Protein AF-A0A9E3YWV6-F1 (afdb_monomer)

Mean predicted aligned error: 7.47 Å

Secondary structure (DSSP, 8-state):
------------------S------PPPPPPSEEEEEEEEEETTEEEEEEEEEEEPTT-TTEEEEEEEEEETTEEEEEEEEEETTT--EEEEEEEEESSS-EEEEEEE-SSEEEEEEEEPPTT--S-GGGSPEEEEEEEEPPGGGTTPPEE-TTHHHHHHHHHHHT-SS-EEEEEEE-SS-EEEEEEEEEEEEEEEEEEEETTSPPEEEEEEEEEEEEEEEESSS-SSS----BTTBEEEEEEEE-TTT--EEEEEEEETTTEEEEEEEEEEEEPPP-

pLDDT: mean 89.36, std 17.31, range [32.16, 98.81]

Nearest PDB structures (foldseek):
  1nqf-assembly1_A  TM=2.414E-01  e=1.569E+00  Escherichia coli
  8us4-assembly1_A  TM=2.911E-01  e=6.152E+00  Pseudomonas aeruginosa PAO1

Sequence (278 aa):
MIKLSKLLTVLFSLSMASLAQAAQDEVPSLPSWQVLDYEQKAFWATARSRLEVLPAPGKPNVWVLDVLSSVVDNSEKLQVYFDAATGRVLSRSRISSGKEQRMKSYQYEADRILRERRNAPVDSKTPADQWPVTSTRYLEYPATIGKTVVTSPYMLVLLAARLAAQGPDRSMEVIVNTDLNFYRVKLTSGSGGAVKADYKVTGQEAVSGKVETIAVAIHASPEGALADDDDFSVLGLDGEIILFFDPKSGLPLQIRGDAPRIGNTEIKLKSVTMRAAP

Radius of gyration: 22.61 Å; Cα contacts (8 Å, |Δi|>4): 607; chains: 1; bounding box: 81×75×47 Å

Foldseek 3Di:
DDDDDDDDDDDPPPPPPPPPPDPDPDQDDDAQFAKFKWWDDDPVKIKIKMWGKACDPPDPQKIKIWMWIDIDQKIKTKIFIARRRQQATQKMKMWIDGPWTKIWIWGDDPFWIKIWIFTDDPPDPDDRVPGDTPDIDIAGDQPPCPVAGEHAQQSVLVVLLVQVLVPAQDKDWHWHDDRRFIKIKMKHKHWPAWDFFFAAEVPDHTDTDIAGWIKIWIDIDTRDDDPDPDDDDHSQFDDTKMFTARNVRSDRAKIWHQHPPRGTDMMGTHYTYGDDDD

Structure (mmCIF, N/CA/C/O backbone):
da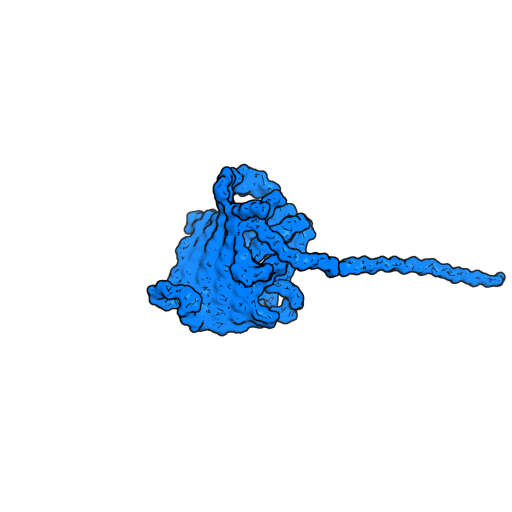ta_AF-A0A9E3YWV6-F1
#
_entry.id   AF-A0A9E3YWV6-F1
#
loop_
_atom_site.group_PDB
_atom_site.id
_atom_site.type_symbol
_atom_site.label_atom_id
_atom_site.label_alt_id
_atom_site.label_comp_id
_atom_site.label_asym_id
_atom_site.label_entity_id
_atom_site.label_seq_id
_atom_site.pdbx_PDB_ins_code
_atom_site.Cartn_x
_atom_site.Cartn_y
_atom_site.Cartn_z
_atom_site.occupancy
_atom_site.B_iso_or_equiv
_atom_site.auth_seq_id
_atom_site.auth_comp_id
_atom_site.auth_asym_id
_atom_site.auth_atom_id
_atom_site.pdbx_PDB_model_num
ATOM 1 N N . MET A 1 1 ? -56.030 -55.641 -21.036 1.00 38.28 1 MET A N 1
ATOM 2 C CA . MET A 1 1 ? -54.980 -55.303 -22.029 1.00 38.28 1 MET A CA 1
ATOM 3 C C . MET A 1 1 ? -55.067 -53.794 -22.234 1.00 38.28 1 MET A C 1
ATOM 5 O O . MET A 1 1 ? -56.153 -53.360 -22.555 1.00 38.28 1 MET A O 1
ATOM 9 N N . ILE A 1 2 ? -54.113 -52.904 -21.965 1.00 36.25 2 ILE A N 1
ATOM 10 C CA . ILE A 1 2 ? -52.656 -52.917 -21.772 1.00 36.25 2 ILE A CA 1
ATOM 11 C C . ILE A 1 2 ? -52.332 -51.737 -20.824 1.00 36.25 2 ILE A C 1
ATOM 13 O O . ILE A 1 2 ? -52.973 -50.692 -20.901 1.00 36.25 2 ILE A O 1
ATOM 17 N N . LYS A 1 3 ? -51.360 -51.918 -19.918 1.00 39.56 3 LYS A N 1
ATOM 18 C CA . LYS A 1 3 ? -50.764 -50.861 -19.079 1.00 39.56 3 LYS A CA 1
ATOM 19 C C . LYS A 1 3 ? -50.040 -49.840 -19.960 1.00 39.56 3 LYS A C 1
ATOM 21 O O . LYS A 1 3 ? -49.311 -50.261 -20.850 1.00 39.56 3 LYS A O 1
ATOM 26 N N . LEU A 1 4 ? -50.089 -48.551 -19.624 1.00 34.16 4 LEU A N 1
ATOM 27 C CA . LEU A 1 4 ? -49.022 -47.625 -20.012 1.00 34.16 4 LEU A CA 1
ATOM 28 C C . LEU A 1 4 ? -48.774 -46.605 -18.895 1.00 34.16 4 LEU A C 1
ATOM 30 O O . LEU A 1 4 ? -49.555 -45.684 -18.674 1.00 34.16 4 LEU A O 1
ATOM 34 N N . SER A 1 5 ? -47.672 -46.809 -18.176 1.00 39.22 5 SER A N 1
ATOM 35 C CA . SER A 1 5 ? -47.049 -45.814 -17.312 1.00 39.22 5 SER A CA 1
ATOM 36 C C . SER A 1 5 ? -46.419 -44.727 -18.175 1.00 39.22 5 SER A C 1
ATOM 38 O O . SER A 1 5 ? -45.698 -45.053 -19.122 1.00 39.22 5 SER A O 1
ATOM 40 N N . LYS A 1 6 ? -46.589 -43.454 -17.818 1.00 35.50 6 LYS A N 1
ATOM 41 C CA . LYS A 1 6 ? -45.667 -42.410 -18.274 1.00 35.50 6 LYS A CA 1
ATOM 42 C C . LYS A 1 6 ? -45.192 -41.574 -17.093 1.00 35.50 6 LYS A C 1
ATOM 44 O O . LYS A 1 6 ? -45.980 -40.998 -16.353 1.00 35.50 6 LYS A O 1
ATOM 49 N N . LEU A 1 7 ? -43.872 -41.642 -16.942 1.00 35.16 7 LEU A N 1
ATOM 50 C CA . LEU A 1 7 ? -42.987 -40.955 -16.016 1.00 35.16 7 LEU A CA 1
ATOM 51 C C . LEU A 1 7 ? -43.330 -39.470 -15.866 1.00 35.16 7 LEU A C 1
ATOM 53 O O . LEU A 1 7 ? -43.453 -38.746 -16.852 1.00 35.16 7 LEU A O 1
ATOM 57 N N . LEU A 1 8 ? -43.366 -39.028 -14.613 1.00 32.81 8 LEU A N 1
ATOM 58 C CA . LEU A 1 8 ? -43.264 -37.634 -14.217 1.00 32.81 8 LEU A CA 1
ATOM 59 C C . LEU A 1 8 ? -41.770 -37.264 -14.193 1.00 32.81 8 LEU A C 1
ATOM 61 O O . LEU A 1 8 ? -41.052 -37.622 -13.261 1.00 32.81 8 LEU A O 1
ATOM 65 N N . THR A 1 9 ? -41.278 -36.595 -15.232 1.00 35.50 9 THR A N 1
ATOM 66 C CA . THR A 1 9 ? -39.924 -36.025 -15.240 1.00 35.50 9 THR A CA 1
ATOM 67 C C . THR A 1 9 ? -39.986 -34.638 -14.606 1.00 35.50 9 THR A C 1
ATOM 69 O O . THR A 1 9 ? -40.383 -33.670 -15.249 1.00 35.50 9 THR A O 1
ATOM 72 N N . VAL A 1 10 ? -39.615 -34.536 -13.330 1.00 36.12 10 VAL A N 1
ATOM 73 C CA . VAL A 1 10 ? -39.382 -33.249 -12.663 1.00 36.12 10 VAL A CA 1
ATOM 74 C C . VAL A 1 10 ? -37.989 -32.769 -13.073 1.00 36.12 10 VAL A C 1
ATOM 76 O O . VAL A 1 10 ? -36.986 -33.275 -12.575 1.00 36.12 10 VAL A O 1
ATOM 79 N N . LEU A 1 11 ? -37.910 -31.818 -14.009 1.00 32.16 11 LEU A N 1
ATOM 80 C CA . LEU A 1 11 ? -36.672 -31.085 -14.275 1.00 32.16 11 LEU A CA 1
ATOM 81 C C . LEU A 1 11 ? -36.445 -30.072 -13.145 1.00 32.16 11 LEU A C 1
ATOM 83 O O . LEU A 1 11 ? -37.053 -29.002 -13.117 1.00 32.16 11 LEU A O 1
ATOM 87 N N . PHE A 1 12 ? -35.538 -30.402 -12.226 1.00 34.91 12 PHE A N 1
ATOM 88 C CA . PHE A 1 12 ? -34.902 -29.419 -11.353 1.00 34.91 12 PHE A CA 1
ATOM 89 C C . PHE A 1 12 ? -34.011 -28.522 -12.218 1.00 34.91 12 PHE A C 1
ATOM 91 O O . PHE A 1 12 ? -32.901 -28.891 -12.598 1.00 34.91 12 PHE A O 1
ATOM 98 N N . SER A 1 13 ? -34.517 -27.340 -12.555 1.00 33.00 13 SER A N 1
ATOM 99 C CA . SER A 1 13 ? -33.700 -26.279 -13.135 1.00 33.00 13 SER A CA 1
ATOM 100 C C . SER A 1 13 ? -32.900 -25.652 -11.996 1.00 33.00 13 SER A C 1
ATOM 102 O O . SER A 1 13 ? -33.376 -24.734 -11.333 1.00 33.00 13 SER A O 1
ATOM 104 N N . LEU A 1 14 ? -31.700 -26.177 -11.724 1.00 34.88 14 LEU A N 1
ATOM 105 C CA . LEU A 1 14 ? -30.687 -25.436 -10.974 1.00 34.88 14 LEU A CA 1
ATOM 106 C C . LEU A 1 14 ? -30.280 -24.245 -11.848 1.00 34.88 14 LEU A C 1
ATOM 108 O O . LEU A 1 14 ? -29.400 -24.346 -12.702 1.00 34.88 14 LEU A O 1
ATOM 112 N N . SER A 1 15 ? -30.945 -23.110 -11.661 1.00 35.66 15 SER A N 1
ATOM 113 C CA . SER A 1 15 ? -30.415 -21.830 -12.105 1.00 35.66 15 SER A CA 1
ATOM 114 C C . SER A 1 15 ? -29.142 -21.576 -11.302 1.00 35.66 15 SER A C 1
ATOM 116 O O . SER A 1 15 ? -29.203 -21.151 -10.148 1.00 35.66 15 SER A O 1
ATOM 118 N N . MET A 1 16 ? -27.984 -21.875 -11.898 1.00 39.50 16 MET A N 1
ATOM 119 C CA . MET A 1 16 ? -26.732 -21.255 -11.487 1.00 39.50 16 MET A CA 1
ATOM 120 C C . MET A 1 16 ? -26.951 -19.748 -11.589 1.00 39.50 16 MET A C 1
ATOM 122 O O . MET A 1 16 ? -26.974 -19.192 -12.686 1.00 39.50 16 MET A O 1
ATOM 126 N N . ALA A 1 17 ? -27.161 -19.094 -10.450 1.00 35.81 17 ALA A N 1
ATOM 127 C CA . ALA A 1 17 ? -27.008 -17.658 -10.358 1.00 35.81 17 ALA A CA 1
ATOM 128 C C . ALA A 1 17 ? -25.536 -17.375 -10.665 1.00 35.81 17 ALA A C 1
ATOM 130 O O . ALA A 1 17 ? -24.654 -17.559 -9.827 1.00 35.81 17 ALA A O 1
ATOM 131 N N . SER A 1 18 ? -25.260 -17.022 -11.918 1.00 36.50 18 SER A N 1
ATOM 132 C CA . SER A 1 18 ? -23.985 -16.457 -12.314 1.00 36.50 18 SER A CA 1
ATOM 133 C C . SER A 1 18 ? -23.688 -15.284 -11.383 1.00 36.50 18 SER A C 1
ATOM 135 O O . SER A 1 18 ? -24.483 -14.350 -11.313 1.00 36.50 18 SER A O 1
ATOM 137 N N . LEU A 1 19 ? -22.527 -15.301 -10.725 1.00 43.81 19 LEU A N 1
ATOM 138 C CA . LEU A 1 19 ? -21.945 -14.201 -9.935 1.00 43.81 19 LEU A CA 1
ATOM 139 C C . LEU A 1 19 ? -21.627 -12.938 -10.773 1.00 43.81 19 LEU A C 1
ATOM 141 O O . LEU A 1 19 ? -20.803 -12.117 -10.396 1.00 43.81 19 LEU A O 1
ATOM 145 N N . ALA A 1 20 ? -22.295 -12.770 -11.910 1.00 36.50 20 ALA A N 1
ATOM 146 C CA . ALA A 1 20 ? -22.305 -11.576 -12.735 1.00 36.50 20 ALA A CA 1
ATOM 147 C C . ALA A 1 20 ? -23.646 -10.839 -12.562 1.00 36.50 20 ALA A C 1
ATOM 149 O O . ALA A 1 20 ? -24.253 -10.399 -13.534 1.00 36.50 20 ALA A O 1
ATOM 150 N N . GLN A 1 21 ? -24.141 -10.725 -11.326 1.00 36.47 21 GLN A N 1
ATOM 151 C CA . GLN A 1 21 ? -25.112 -9.682 -11.022 1.00 36.47 21 GLN A CA 1
ATOM 152 C C . GLN A 1 21 ? -24.303 -8.393 -10.917 1.00 36.47 21 GLN A C 1
ATOM 154 O O . GLN A 1 21 ? -23.528 -8.216 -9.980 1.00 36.47 21 GLN A O 1
ATOM 159 N N . ALA A 1 22 ? -24.433 -7.561 -11.946 1.00 36.91 22 ALA A N 1
ATOM 160 C CA . ALA A 1 22 ? -23.858 -6.236 -12.052 1.00 36.91 22 ALA A CA 1
ATOM 161 C C . ALA A 1 22 ? -23.878 -5.502 -10.700 1.00 36.91 22 ALA A C 1
ATOM 163 O O . ALA A 1 22 ? -24.928 -5.050 -10.242 1.00 36.91 22 ALA A O 1
ATOM 164 N N . ALA A 1 23 ? -22.702 -5.360 -10.086 1.00 39.91 23 ALA A N 1
ATOM 165 C CA . ALA A 1 23 ? -22.431 -4.159 -9.325 1.00 39.91 23 ALA A CA 1
ATOM 166 C C . ALA A 1 23 ? -22.550 -3.029 -10.349 1.00 39.91 23 ALA A C 1
ATOM 168 O O . ALA A 1 23 ? -21.813 -3.006 -11.332 1.00 39.91 23 ALA A O 1
ATOM 169 N N . GLN A 1 24 ? -23.552 -2.169 -10.192 1.00 41.34 24 GLN A N 1
ATOM 170 C CA . GLN A 1 24 ? -23.550 -0.886 -10.879 1.00 41.34 24 GLN A CA 1
ATOM 171 C C . GLN A 1 24 ? -22.170 -0.257 -10.644 1.00 41.34 24 GLN A C 1
ATOM 173 O O . GLN A 1 24 ? -21.669 -0.320 -9.520 1.00 41.34 24 GLN A O 1
ATOM 178 N N . ASP A 1 25 ? -21.558 0.272 -11.707 1.00 44.97 25 ASP A N 1
ATOM 179 C CA . ASP A 1 25 ? -20.272 0.985 -11.731 1.00 44.97 25 ASP A CA 1
ATOM 180 C C . ASP A 1 25 ? -20.325 2.283 -10.894 1.00 44.97 25 ASP A C 1
ATOM 182 O O . ASP A 1 25 ? -19.990 3.375 -11.356 1.00 44.97 25 ASP A O 1
ATOM 186 N N . GLU A 1 26 ? -20.796 2.209 -9.652 1.00 64.50 26 GLU A N 1
ATOM 187 C CA . GLU A 1 26 ? -20.634 3.283 -8.698 1.00 64.50 26 GLU A CA 1
ATOM 188 C C . GLU A 1 26 ? -19.182 3.277 -8.251 1.00 64.50 26 GLU A C 1
ATOM 190 O O . GLU A 1 26 ? -18.662 2.326 -7.660 1.00 64.50 26 GLU A O 1
ATOM 195 N N . VAL A 1 27 ? -18.514 4.380 -8.568 1.00 72.38 27 VAL A N 1
ATOM 196 C CA . VAL A 1 27 ? -17.213 4.710 -8.012 1.00 72.38 27 VAL A CA 1
ATOM 197 C C . VAL A 1 27 ? -17.350 4.602 -6.496 1.00 72.38 27 VAL A C 1
ATOM 199 O O . VAL A 1 27 ? -18.182 5.309 -5.922 1.00 72.38 27 VAL A O 1
ATOM 202 N N . PRO A 1 28 ? -16.574 3.730 -5.830 1.00 80.81 28 PRO A N 1
ATOM 203 C CA . PRO A 1 28 ? -16.688 3.572 -4.394 1.00 80.81 28 PRO A CA 1
ATOM 204 C C . PRO A 1 28 ? -16.428 4.918 -3.731 1.00 80.81 28 PRO A C 1
ATOM 206 O O . PRO A 1 28 ? -15.616 5.709 -4.211 1.00 80.81 28 PRO A O 1
ATOM 209 N N . SER A 1 29 ? -17.091 5.181 -2.611 1.00 87.69 29 SER A N 1
ATOM 210 C CA . SER A 1 29 ? -16.771 6.355 -1.811 1.00 87.69 29 SER A CA 1
ATOM 211 C C . SER A 1 29 ? -15.339 6.258 -1.285 1.00 87.69 29 SER A C 1
ATOM 213 O O . SER A 1 29 ? -14.822 5.173 -0.990 1.00 87.69 29 SER A O 1
ATOM 215 N N . LEU A 1 30 ? -14.672 7.412 -1.183 1.00 91.25 30 LEU A N 1
ATOM 216 C CA . LEU A 1 30 ? -13.388 7.497 -0.494 1.00 91.25 30 LEU A CA 1
ATOM 217 C C . LEU A 1 30 ? -13.523 6.921 0.923 1.00 91.25 30 LEU A C 1
ATOM 219 O O . LEU A 1 30 ? -14.586 7.058 1.536 1.00 91.25 30 LEU A O 1
ATOM 223 N N . PRO A 1 31 ? -12.453 6.319 1.477 1.00 92.50 31 PRO A N 1
ATOM 224 C CA . PRO A 1 31 ? -12.478 5.898 2.868 1.00 92.50 31 PRO A CA 1
ATOM 225 C C . PRO A 1 31 ? -12.811 7.087 3.777 1.00 92.50 31 PRO A C 1
ATOM 227 O O . PRO A 1 31 ? -12.455 8.230 3.475 1.00 92.50 31 PRO A O 1
ATOM 230 N N . SER A 1 32 ? -13.458 6.804 4.909 1.00 92.75 32 SER A N 1
ATOM 231 C CA . SER A 1 32 ? -13.831 7.795 5.933 1.00 92.75 32 SER A CA 1
ATOM 232 C C . SER A 1 32 ? -12.635 8.612 6.444 1.00 92.75 32 SER A C 1
ATOM 234 O O . SER A 1 32 ? -12.793 9.733 6.924 1.00 92.75 32 SER A O 1
ATOM 236 N N . TRP A 1 33 ? -11.426 8.072 6.312 1.00 95.31 33 TRP A N 1
ATOM 237 C CA . TRP A 1 33 ? -10.164 8.720 6.628 1.00 95.31 33 TRP A CA 1
ATOM 238 C C . TRP A 1 33 ? -9.467 9.283 5.382 1.00 95.31 33 TRP A C 1
ATOM 240 O O . TRP A 1 33 ? -9.583 8.768 4.266 1.00 95.31 33 TRP A O 1
ATOM 250 N N . GLN A 1 34 ? -8.709 10.358 5.585 1.00 96.88 34 GLN A N 1
ATOM 251 C CA . GLN A 1 34 ? -7.818 10.944 4.585 1.00 96.88 34 GLN A CA 1
ATOM 252 C C . GLN A 1 34 ? -6.371 10.518 4.799 1.00 96.88 34 GLN A C 1
ATOM 254 O O . GLN A 1 34 ? -5.724 10.104 3.839 1.00 96.88 34 GLN A O 1
ATOM 259 N N . VAL A 1 35 ? -5.893 10.600 6.043 1.00 98.19 35 VAL A N 1
ATOM 260 C CA . VAL A 1 35 ? -4.501 10.324 6.419 1.00 98.19 35 VAL A CA 1
ATOM 261 C C . VAL A 1 35 ? -4.460 9.307 7.548 1.00 98.19 35 VAL A C 1
ATOM 263 O O . VAL A 1 35 ? -5.224 9.428 8.506 1.00 98.19 35 VAL A O 1
ATOM 266 N N . LEU A 1 36 ? -3.543 8.349 7.452 1.00 98.44 36 LEU A N 1
ATOM 267 C CA . LEU A 1 36 ? -3.196 7.398 8.504 1.00 98.44 36 LEU A CA 1
ATOM 268 C C . LEU A 1 36 ? -1.702 7.497 8.787 1.00 98.44 36 LEU A C 1
ATOM 270 O O . LEU A 1 36 ? -0.901 7.365 7.864 1.00 98.44 36 LEU A O 1
ATOM 274 N N . ASP A 1 37 ? -1.325 7.657 10.050 1.00 98.12 37 ASP A N 1
ATOM 275 C CA . ASP A 1 37 ? 0.065 7.563 10.486 1.00 98.12 37 ASP A CA 1
ATOM 276 C C . ASP A 1 37 ? 0.260 6.333 11.364 1.00 98.12 37 ASP A C 1
ATOM 278 O O . ASP A 1 37 ? -0.442 6.120 12.354 1.00 98.12 37 ASP A O 1
ATOM 282 N N . TYR A 1 38 ? 1.282 5.565 11.030 1.00 97.31 38 TYR A N 1
ATOM 283 C CA . TYR A 1 38 ? 1.690 4.351 11.701 1.00 97.31 38 TYR A CA 1
ATOM 284 C C . TYR A 1 38 ? 3.063 4.511 12.331 1.00 97.31 38 TYR A C 1
ATOM 286 O O . TYR A 1 38 ? 3.953 5.160 11.773 1.00 97.31 38 TYR A O 1
ATOM 294 N N . GLU A 1 39 ? 3.258 3.851 13.468 1.00 93.81 39 GLU A N 1
ATOM 295 C CA . GLU A 1 39 ? 4.563 3.742 14.111 1.00 93.81 39 GLU A CA 1
ATOM 296 C C . GLU A 1 39 ? 4.785 2.317 14.620 1.00 93.81 39 GLU A C 1
ATOM 298 O O . GLU A 1 39 ? 3.899 1.702 15.221 1.00 93.81 39 GLU A O 1
ATOM 303 N N . GLN A 1 40 ? 6.005 1.829 14.428 1.00 90.00 40 GLN A N 1
ATOM 304 C CA . GLN A 1 40 ? 6.524 0.620 15.050 1.00 90.00 40 GLN A CA 1
ATOM 305 C C . GLN A 1 40 ? 7.833 0.967 15.752 1.00 90.00 40 GLN A C 1
ATOM 307 O O . GLN A 1 40 ? 8.724 1.588 15.169 1.00 90.00 40 GLN A O 1
ATOM 312 N N . LYS A 1 41 ? 7.954 0.555 17.012 1.00 87.12 41 LYS A N 1
ATOM 313 C CA . LYS A 1 41 ? 9.167 0.734 17.810 1.00 87.12 41 LYS A CA 1
ATOM 314 C C . LYS A 1 41 ? 9.788 -0.622 18.095 1.00 87.12 41 LYS A C 1
ATOM 316 O O . LYS A 1 41 ? 9.156 -1.466 18.722 1.00 87.12 41 LYS A O 1
ATOM 321 N N . ALA A 1 42 ? 11.028 -0.794 17.663 1.00 82.56 42 ALA A N 1
ATOM 322 C CA . ALA A 1 42 ? 11.912 -1.869 18.084 1.00 82.56 42 ALA A CA 1
ATOM 323 C C . ALA A 1 42 ? 13.043 -1.287 18.945 1.00 82.56 42 ALA A C 1
ATOM 325 O O . ALA A 1 42 ? 13.259 -0.076 18.964 1.00 82.56 42 ALA A O 1
ATOM 326 N N . PHE A 1 43 ? 13.786 -2.147 19.645 1.00 79.38 43 PHE A N 1
ATOM 327 C CA . PHE A 1 43 ? 14.851 -1.721 20.565 1.00 79.38 43 PHE A CA 1
ATOM 328 C C . PHE A 1 43 ? 15.899 -0.795 19.914 1.00 79.38 43 PHE A C 1
ATOM 330 O O . PHE A 1 43 ? 16.412 0.103 20.571 1.00 79.38 43 PHE A O 1
ATOM 337 N N . TRP A 1 44 ? 16.187 -0.978 18.621 1.00 80.50 44 TRP A N 1
ATOM 338 C CA . TRP A 1 44 ? 17.232 -0.247 17.896 1.00 80.50 44 TRP A CA 1
ATOM 339 C C . TRP A 1 44 ? 16.707 0.725 16.823 1.00 80.50 44 TRP A C 1
ATOM 341 O O . TRP A 1 44 ? 17.502 1.450 16.230 1.00 80.50 44 TRP A O 1
ATOM 351 N N . ALA A 1 45 ? 15.396 0.759 16.549 1.00 85.81 45 ALA A N 1
ATOM 352 C CA . ALA A 1 45 ? 14.832 1.588 15.481 1.00 85.81 45 ALA A CA 1
ATOM 353 C C . ALA A 1 45 ? 13.357 1.938 15.696 1.00 85.81 45 ALA A C 1
ATOM 355 O O . ALA A 1 45 ? 12.586 1.185 16.287 1.00 85.81 45 ALA A O 1
ATOM 356 N N . THR A 1 46 ? 12.950 3.078 15.138 1.00 89.25 46 THR A N 1
ATOM 357 C CA . THR A 1 46 ? 11.539 3.425 14.944 1.00 89.25 46 THR A CA 1
ATOM 358 C C . THR A 1 46 ? 11.251 3.466 13.451 1.00 89.25 46 THR A C 1
ATOM 360 O O . THR A 1 46 ? 11.905 4.214 12.723 1.00 89.25 46 THR A O 1
ATOM 363 N N . ALA A 1 47 ? 10.278 2.674 13.009 1.00 92.12 47 ALA A N 1
ATOM 364 C CA . ALA A 1 47 ? 9.725 2.754 11.668 1.00 92.12 47 ALA A CA 1
ATOM 365 C C . ALA A 1 47 ? 8.433 3.576 11.704 1.00 92.12 47 ALA A C 1
ATOM 367 O O . ALA A 1 47 ? 7.615 3.436 12.619 1.00 92.12 47 ALA A O 1
ATOM 368 N N . ARG A 1 48 ? 8.250 4.447 10.714 1.00 95.44 48 ARG A N 1
ATOM 369 C CA . ARG A 1 48 ? 7.046 5.269 10.549 1.00 95.44 48 ARG A CA 1
ATOM 370 C C . ARG A 1 48 ? 6.535 5.140 9.133 1.00 95.44 48 ARG A C 1
ATOM 372 O O . ARG A 1 48 ? 7.341 5.055 8.211 1.00 95.44 48 ARG A O 1
ATOM 379 N N . SER A 1 49 ? 5.219 5.152 8.979 1.00 97.06 49 SER A N 1
ATOM 380 C CA . SER A 1 49 ? 4.573 5.220 7.671 1.00 97.06 49 SER A CA 1
ATOM 381 C C . SER A 1 49 ? 3.348 6.116 7.735 1.00 97.06 49 SER A C 1
ATOM 383 O O . SER A 1 49 ? 2.497 5.920 8.592 1.00 97.06 49 SER A O 1
ATOM 385 N N . ARG A 1 50 ? 3.245 7.070 6.819 1.00 98.06 50 ARG A N 1
ATOM 386 C CA . ARG A 1 50 ? 2.073 7.913 6.605 1.00 98.06 50 ARG A CA 1
ATOM 387 C C . ARG A 1 50 ? 1.456 7.552 5.268 1.00 98.06 50 ARG A C 1
ATOM 389 O O . ARG A 1 50 ? 2.157 7.602 4.263 1.00 98.06 50 ARG A O 1
ATOM 396 N N . LEU A 1 51 ? 0.175 7.211 5.257 1.00 98.50 51 LEU A N 1
ATOM 397 C CA . LEU A 1 51 ? -0.604 6.932 4.055 1.00 98.50 51 LEU A CA 1
ATOM 398 C C . LEU A 1 51 ? -1.649 8.031 3.898 1.00 98.50 51 LEU A C 1
ATOM 400 O O . LEU A 1 51 ? -2.365 8.339 4.849 1.00 98.50 51 LEU A O 1
ATOM 404 N N . GLU A 1 52 ? -1.764 8.592 2.705 1.00 98.38 52 GLU A N 1
ATOM 405 C CA . GLU A 1 52 ? -2.768 9.594 2.368 1.00 98.38 52 GLU A CA 1
ATOM 406 C C . GLU A 1 52 ? -3.455 9.224 1.059 1.00 98.38 52 GLU A C 1
ATOM 408 O O . GLU A 1 52 ? -2.796 8.892 0.076 1.00 98.38 52 GLU A O 1
ATOM 413 N N . VAL A 1 53 ? -4.788 9.259 1.049 1.00 97.50 53 VAL A N 1
ATOM 414 C CA . VAL A 1 53 ? -5.577 8.962 -0.153 1.00 97.50 53 VAL A CA 1
ATOM 415 C C . VAL A 1 53 ? -6.346 10.195 -0.577 1.00 97.50 53 VAL A C 1
ATOM 417 O O . VAL A 1 53 ? -7.049 10.807 0.230 1.00 97.50 53 VAL A O 1
ATOM 420 N N . LEU A 1 54 ? -6.258 10.551 -1.851 1.00 96.31 54 LEU A N 1
ATOM 421 C CA . LEU A 1 54 ? -6.917 11.726 -2.412 1.00 96.31 54 LEU A CA 1
ATOM 422 C C . LEU A 1 54 ? -7.514 11.399 -3.784 1.00 96.31 54 LEU A C 1
ATOM 424 O O . LEU A 1 54 ? -6.991 10.537 -4.490 1.00 96.31 54 LEU A O 1
ATOM 428 N N . PRO A 1 55 ? -8.589 12.084 -4.202 1.00 95.31 55 PRO A N 1
ATOM 429 C CA . PRO A 1 55 ? -8.993 12.051 -5.599 1.00 95.31 55 PRO A CA 1
ATOM 430 C C . PRO A 1 55 ? -7.888 12.660 -6.471 1.00 95.31 55 PRO A C 1
ATOM 432 O O . PRO A 1 55 ? -7.268 13.657 -6.098 1.00 95.31 55 PRO A O 1
ATOM 435 N N . ALA A 1 56 ? -7.638 12.074 -7.640 1.00 95.81 56 ALA A N 1
ATOM 436 C CA . ALA A 1 56 ? -6.675 12.621 -8.580 1.00 95.81 56 ALA A CA 1
ATOM 437 C C . ALA A 1 56 ? -7.259 13.882 -9.249 1.00 95.81 56 ALA A C 1
ATOM 439 O O . ALA A 1 56 ? -8.362 13.827 -9.807 1.00 95.81 56 ALA A O 1
ATOM 440 N N . PRO A 1 57 ? -6.539 15.018 -9.244 1.00 92.50 57 PRO A N 1
ATOM 441 C CA . PRO A 1 57 ? -7.022 16.245 -9.867 1.00 92.50 57 PRO A CA 1
ATOM 442 C C . PRO A 1 57 ? -7.357 16.045 -11.350 1.00 92.50 57 PRO A C 1
ATOM 444 O O . PRO A 1 57 ? -6.543 15.532 -12.119 1.00 92.50 57 PRO A O 1
ATOM 447 N N . GLY A 1 58 ? -8.564 16.451 -11.755 1.00 92.56 58 GLY A N 1
ATOM 448 C CA . GLY A 1 58 ? -9.009 16.412 -13.152 1.00 92.56 58 GLY A CA 1
ATOM 449 C C . GLY A 1 58 ? -9.232 15.014 -13.742 1.00 92.56 58 GLY A C 1
ATOM 450 O O . GLY A 1 58 ? -9.447 14.907 -14.947 1.00 92.56 58 GLY A O 1
ATOM 451 N N . LYS A 1 59 ? -9.185 13.945 -12.934 1.00 93.38 59 LYS A N 1
ATOM 452 C CA . LYS A 1 59 ? -9.389 12.565 -13.394 1.00 93.38 59 LYS A CA 1
ATOM 453 C C . LYS A 1 59 ? -10.527 11.909 -12.608 1.00 93.38 59 LYS A C 1
ATOM 455 O O . LYS A 1 59 ? -10.276 11.386 -11.519 1.00 93.38 59 LYS A O 1
ATOM 460 N N . PRO A 1 60 ? -11.772 11.933 -13.124 1.00 88.00 60 PRO A N 1
ATOM 461 C CA . PRO A 1 60 ? -12.862 11.219 -12.472 1.00 88.00 60 PRO A CA 1
ATOM 462 C C . PRO A 1 60 ? -12.483 9.738 -12.359 1.00 88.00 60 PRO A C 1
ATOM 464 O O . PRO A 1 60 ? -11.875 9.178 -13.269 1.00 88.00 60 PRO A O 1
ATOM 467 N N . ASN A 1 61 ? -12.809 9.125 -11.224 1.00 92.94 61 ASN A N 1
ATOM 468 C CA . ASN A 1 61 ? -12.582 7.702 -10.939 1.00 92.94 61 ASN A CA 1
ATOM 469 C C . ASN A 1 61 ? -11.112 7.303 -10.752 1.00 92.94 61 ASN A C 1
ATOM 471 O O . ASN A 1 61 ? -10.827 6.120 -10.604 1.00 92.94 61 ASN A O 1
ATOM 475 N N . VAL A 1 62 ? -10.178 8.254 -10.714 1.00 96.75 62 VAL A N 1
ATOM 476 C CA . VAL A 1 62 ? -8.780 7.976 -10.373 1.00 96.75 62 VAL A CA 1
ATOM 477 C C . VAL A 1 62 ? -8.478 8.584 -9.021 1.00 96.75 62 VAL A C 1
ATOM 479 O O . VAL A 1 62 ? -8.767 9.756 -8.781 1.00 96.75 62 VAL A O 1
ATOM 482 N N . TRP A 1 63 ? -7.871 7.798 -8.143 1.00 97.69 63 TRP A N 1
ATOM 483 C CA . TRP A 1 63 ? -7.355 8.268 -6.864 1.00 97.69 63 TRP A CA 1
ATOM 484 C C . TRP A 1 63 ? -5.838 8.135 -6.820 1.00 97.69 63 TRP A C 1
ATOM 486 O O . TRP A 1 63 ? -5.222 7.441 -7.635 1.00 97.69 63 TRP A O 1
ATOM 496 N N . VAL A 1 64 ? -5.249 8.834 -5.859 1.00 98.25 64 VAL A N 1
ATOM 497 C CA . VAL A 1 64 ? -3.826 8.807 -5.552 1.00 98.25 64 VAL A CA 1
ATOM 498 C C . VAL A 1 64 ? -3.654 8.315 -4.127 1.00 98.25 64 VAL A C 1
ATOM 500 O O . VAL A 1 64 ? -4.310 8.823 -3.218 1.00 98.25 64 VAL A O 1
ATOM 503 N N . LEU A 1 65 ? -2.783 7.326 -3.944 1.00 98.50 65 LEU A N 1
ATOM 504 C CA . LEU A 1 65 ? -2.242 6.940 -2.647 1.00 98.50 65 LEU A CA 1
ATOM 505 C C . LEU A 1 65 ? -0.813 7.477 -2.562 1.00 98.50 65 LEU A C 1
ATOM 507 O O . LEU A 1 65 ? 0.071 7.009 -3.284 1.00 98.50 65 LEU A O 1
ATOM 511 N N . ASP A 1 66 ? -0.603 8.436 -1.671 1.00 98.38 66 ASP A N 1
ATOM 512 C CA . ASP A 1 66 ? 0.714 8.928 -1.292 1.00 98.38 66 ASP A CA 1
ATOM 513 C C . ASP A 1 66 ? 1.171 8.216 -0.019 1.00 98.38 66 ASP A C 1
ATOM 515 O O . ASP A 1 66 ? 0.415 8.084 0.947 1.00 98.38 66 ASP A O 1
ATOM 519 N N . VAL A 1 67 ? 2.421 7.752 -0.009 1.00 98.06 67 VAL A N 1
ATOM 520 C CA . VAL A 1 67 ? 3.023 7.113 1.162 1.00 98.06 67 VAL A CA 1
ATOM 521 C C . VAL A 1 67 ? 4.362 7.753 1.479 1.00 98.06 67 VAL A C 1
ATOM 523 O O . VAL A 1 67 ? 5.208 7.913 0.600 1.00 98.06 67 VAL A O 1
ATOM 526 N N . LEU A 1 68 ? 4.564 8.088 2.749 1.00 97.56 68 LEU A N 1
ATOM 527 C CA . LEU A 1 68 ? 5.857 8.477 3.298 1.00 97.56 68 LEU A CA 1
ATOM 528 C C . LEU A 1 68 ? 6.254 7.453 4.349 1.00 97.56 68 LEU A C 1
ATOM 530 O O . LEU A 1 68 ? 5.561 7.316 5.351 1.00 97.56 68 LEU A O 1
ATOM 534 N N . SER A 1 69 ? 7.371 6.771 4.149 1.00 95.06 69 SER A N 1
ATOM 535 C CA . SER A 1 69 ? 7.878 5.780 5.097 1.00 95.06 69 SER A CA 1
ATOM 536 C C . SER A 1 69 ? 9.311 6.101 5.490 1.00 95.06 69 SER A C 1
ATOM 538 O O . SER A 1 69 ? 10.070 6.654 4.698 1.00 95.06 69 SER A O 1
ATOM 540 N N . SER A 1 70 ? 9.703 5.771 6.716 1.00 93.31 70 SER A N 1
ATOM 541 C CA . SER A 1 70 ? 11.077 5.960 7.185 1.00 93.31 70 SER A CA 1
ATOM 542 C C . SER A 1 70 ? 11.462 4.943 8.246 1.00 93.31 70 SER A C 1
ATOM 544 O O . SER A 1 70 ? 10.643 4.635 9.113 1.00 93.31 70 SER A O 1
ATOM 546 N N . VAL A 1 71 ? 12.714 4.496 8.226 1.00 90.44 71 VAL A N 1
ATOM 547 C CA . VAL A 1 71 ? 13.318 3.653 9.261 1.00 90.44 71 VAL A CA 1
ATOM 548 C C . VAL A 1 71 ? 14.801 3.992 9.393 1.00 90.44 71 VAL A C 1
ATOM 550 O O . VAL A 1 71 ? 15.563 3.903 8.428 1.00 90.44 71 VAL A O 1
ATOM 553 N N . VAL A 1 72 ? 15.209 4.385 10.603 1.00 88.12 72 VAL A N 1
ATOM 554 C CA . VAL A 1 72 ? 16.560 4.909 10.878 1.00 88.12 72 VAL A CA 1
ATOM 555 C C . VAL A 1 72 ? 16.877 6.055 9.899 1.00 88.12 72 VAL A C 1
ATOM 557 O O . VAL A 1 72 ? 16.142 7.040 9.887 1.00 88.12 72 VAL A O 1
ATOM 560 N N . ASP A 1 73 ? 17.889 5.905 9.042 1.00 87.50 73 ASP A N 1
ATOM 561 C CA . ASP A 1 73 ? 18.344 6.929 8.091 1.00 87.50 73 ASP A CA 1
ATOM 562 C C . ASP A 1 73 ? 17.769 6.747 6.679 1.00 87.50 73 ASP A C 1
ATOM 564 O O . ASP A 1 73 ? 18.121 7.483 5.757 1.00 87.50 73 ASP A O 1
ATOM 568 N N . ASN A 1 74 ? 16.901 5.751 6.482 1.00 91.56 74 ASN A N 1
ATOM 569 C CA . ASN A 1 74 ? 16.272 5.493 5.194 1.00 91.56 74 ASN A CA 1
ATOM 570 C C . ASN A 1 74 ? 14.854 6.050 5.181 1.00 91.56 74 ASN A C 1
ATOM 572 O O . ASN A 1 74 ? 14.105 5.907 6.150 1.00 91.56 74 ASN A O 1
ATOM 576 N N . SER A 1 75 ? 14.462 6.636 4.058 1.00 94.12 75 SER A N 1
ATOM 577 C CA . SER A 1 75 ? 13.092 7.074 3.815 1.00 94.12 75 SER A CA 1
ATOM 578 C C . SER A 1 75 ? 12.643 6.734 2.405 1.00 94.12 75 SER A C 1
ATOM 580 O O . SER A 1 75 ? 13.451 6.619 1.484 1.00 94.12 75 SER A O 1
ATOM 582 N N . GLU A 1 76 ? 11.340 6.559 2.237 1.00 95.50 76 GLU A N 1
ATOM 583 C CA . GLU A 1 76 ? 10.707 6.341 0.950 1.00 95.50 76 GLU A CA 1
ATOM 584 C C . GLU A 1 76 ? 9.519 7.289 0.790 1.00 95.50 76 GLU A C 1
ATOM 586 O O . GLU A 1 76 ? 8.718 7.462 1.709 1.00 95.50 76 GLU A O 1
ATOM 591 N N . LYS A 1 77 ? 9.395 7.880 -0.398 1.00 97.38 77 LYS A N 1
ATOM 592 C CA . LYS A 1 77 ? 8.182 8.552 -0.861 1.00 97.38 77 LYS A CA 1
ATOM 593 C C . LYS A 1 77 ? 7.617 7.765 -2.032 1.00 97.38 77 LYS A C 1
ATOM 595 O O . LYS A 1 77 ? 8.276 7.648 -3.065 1.00 97.38 77 LYS A O 1
ATOM 600 N N . LEU A 1 78 ? 6.414 7.235 -1.870 1.00 97.44 78 LEU A N 1
ATOM 601 C CA . LEU A 1 78 ? 5.674 6.504 -2.889 1.00 97.44 78 LEU A CA 1
ATOM 602 C C . LEU A 1 78 ? 4.466 7.327 -3.332 1.00 97.44 78 LEU A C 1
ATOM 604 O O . LEU A 1 78 ? 3.796 7.924 -2.496 1.00 97.44 78 LEU A O 1
ATOM 608 N N . GLN A 1 79 ? 4.157 7.289 -4.620 1.00 98.25 79 GLN 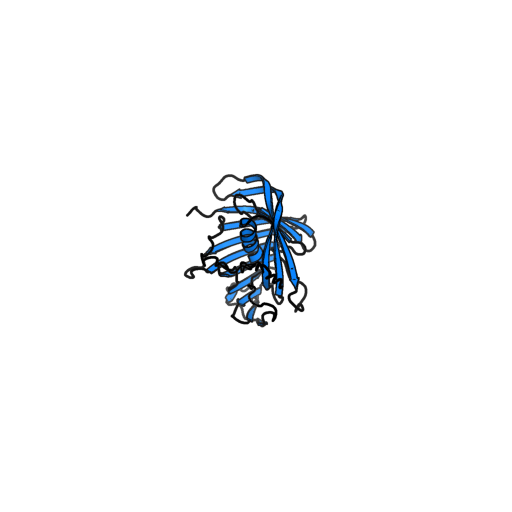A N 1
ATOM 609 C CA . GLN A 1 79 ? 2.885 7.749 -5.159 1.00 98.25 79 GLN A CA 1
ATOM 610 C C . GLN A 1 79 ? 2.309 6.663 -6.067 1.00 98.25 79 GLN A C 1
ATOM 612 O O . GLN A 1 79 ? 3.024 6.112 -6.908 1.00 98.25 79 GLN A O 1
ATOM 617 N N . VAL A 1 80 ? 1.027 6.347 -5.901 1.00 98.56 80 VAL A N 1
ATOM 618 C CA . VAL A 1 80 ? 0.304 5.352 -6.702 1.00 98.56 80 VAL A CA 1
ATOM 619 C C . VAL A 1 80 ? -0.961 5.991 -7.257 1.00 98.56 80 VAL A C 1
ATOM 621 O O . VAL A 1 80 ? -1.842 6.351 -6.484 1.00 98.56 80 VAL A O 1
ATOM 624 N N . TYR A 1 81 ? -1.077 6.094 -8.580 1.00 98.56 81 TYR A N 1
ATOM 625 C CA . TYR A 1 81 ? -2.341 6.422 -9.242 1.00 98.56 81 TYR A CA 1
ATOM 626 C C . TYR A 1 81 ? -3.073 5.128 -9.557 1.00 98.56 81 TYR A C 1
ATOM 628 O O . TYR A 1 81 ? -2.483 4.208 -10.132 1.00 98.56 81 TYR A O 1
ATOM 636 N N . PHE A 1 82 ? -4.353 5.052 -9.214 1.00 98.31 82 PHE A N 1
ATOM 637 C CA . PHE A 1 82 ? -5.138 3.840 -9.404 1.00 98.31 82 PHE A CA 1
ATOM 638 C C . PHE A 1 82 ? -6.590 4.138 -9.766 1.00 98.31 82 PHE A C 1
ATOM 640 O O . PHE A 1 82 ? -7.142 5.179 -9.405 1.00 98.31 82 PHE A O 1
ATOM 647 N N . ASP A 1 83 ? -7.199 3.196 -10.478 1.00 97.12 83 ASP A N 1
ATOM 648 C CA . ASP A 1 83 ? -8.631 3.175 -10.741 1.00 97.12 83 ASP A CA 1
ATOM 649 C C . ASP A 1 83 ? -9.394 2.932 -9.432 1.00 97.12 83 ASP A C 1
ATOM 651 O O . ASP A 1 83 ? -9.198 1.920 -8.751 1.00 97.12 83 ASP A O 1
ATOM 655 N N . ALA A 1 84 ? -10.248 3.881 -9.061 1.00 95.38 84 ALA A N 1
ATOM 656 C CA . ALA A 1 84 ? -10.929 3.895 -7.779 1.00 95.38 84 ALA A CA 1
ATOM 657 C C . ALA A 1 84 ? -11.868 2.698 -7.618 1.00 95.38 84 ALA A C 1
ATOM 659 O O . ALA A 1 84 ? -11.934 2.151 -6.521 1.00 95.38 84 ALA A O 1
ATOM 660 N N . ALA A 1 85 ? -12.551 2.248 -8.672 1.00 93.56 85 ALA A N 1
ATOM 661 C CA . ALA A 1 85 ? -13.489 1.131 -8.585 1.00 93.56 85 ALA A CA 1
ATOM 662 C C . ALA A 1 85 ? -12.768 -0.193 -8.318 1.00 93.56 85 ALA A C 1
ATOM 664 O O . ALA A 1 85 ? -13.085 -0.910 -7.367 1.00 93.56 85 ALA A O 1
ATOM 665 N N . THR A 1 86 ? -11.733 -0.473 -9.101 1.00 94.12 86 THR A N 1
ATOM 666 C CA . THR A 1 86 ? -11.094 -1.794 -9.147 1.00 94.12 86 THR A CA 1
ATOM 667 C C . THR A 1 86 ? -9.846 -1.912 -8.275 1.00 94.12 86 THR A C 1
ATOM 669 O O . THR A 1 86 ? -9.447 -3.018 -7.919 1.00 94.12 86 THR A O 1
ATOM 672 N N . GLY A 1 87 ? -9.199 -0.794 -7.934 1.00 96.19 87 GLY A N 1
ATOM 673 C CA . GLY A 1 87 ? -7.871 -0.794 -7.315 1.00 96.19 87 GLY A CA 1
ATOM 674 C C . GLY A 1 87 ? -6.736 -1.137 -8.288 1.00 96.19 87 GLY A C 1
ATOM 675 O O . GLY A 1 87 ? -5.609 -1.391 -7.841 1.00 96.19 87 GLY A O 1
ATOM 676 N N . ARG A 1 88 ? -7.009 -1.140 -9.604 1.00 97.50 88 ARG A N 1
ATOM 677 C CA . ARG A 1 88 ? -5.994 -1.321 -10.648 1.00 97.50 88 ARG A CA 1
ATOM 678 C C . ARG A 1 88 ? -5.017 -0.162 -10.623 1.00 97.50 88 ARG A C 1
ATOM 680 O O . ARG A 1 88 ? -5.417 0.992 -10.764 1.00 97.50 88 ARG A O 1
ATOM 687 N N . VAL A 1 89 ? -3.731 -0.465 -10.503 1.00 98.44 89 VAL A N 1
ATOM 688 C CA . VAL A 1 89 ? -2.691 0.562 -10.578 1.00 98.44 89 VAL A CA 1
ATOM 689 C C . VAL A 1 89 ? -2.523 1.013 -12.028 1.00 98.44 89 VAL A C 1
ATOM 691 O O . VAL A 1 89 ? -2.446 0.197 -12.943 1.00 98.44 89 VAL A O 1
ATOM 694 N N . LEU A 1 90 ? -2.480 2.330 -12.218 1.00 98.44 90 LEU A N 1
ATOM 695 C CA . LEU A 1 90 ? -2.252 2.999 -13.500 1.00 98.44 90 LEU A CA 1
ATOM 696 C C . LEU A 1 90 ? -0.799 3.466 -13.606 1.00 98.44 90 LEU A C 1
ATOM 698 O O . LEU A 1 90 ? -0.159 3.332 -14.647 1.00 98.44 90 LEU A O 1
ATOM 702 N N . SER A 1 91 ? -0.259 3.999 -12.511 1.00 98.56 91 SER A N 1
ATOM 703 C CA . SER A 1 91 ? 1.158 4.321 -12.395 1.00 98.56 91 SER A CA 1
ATOM 704 C C . SER A 1 91 ? 1.610 4.291 -10.943 1.00 98.56 91 SER A C 1
ATOM 706 O O . SER A 1 91 ? 0.821 4.467 -10.011 1.00 98.56 91 SER A O 1
ATOM 708 N N . ARG A 1 92 ? 2.905 4.061 -10.748 1.00 98.31 92 ARG A N 1
ATOM 709 C CA . ARG A 1 92 ? 3.548 4.093 -9.437 1.00 98.31 92 ARG A CA 1
ATOM 710 C C . ARG A 1 92 ? 4.916 4.735 -9.555 1.00 98.31 92 ARG A C 1
ATOM 712 O O . ARG A 1 92 ? 5.668 4.415 -10.471 1.00 98.31 92 ARG A O 1
ATOM 719 N N . SER A 1 93 ? 5.285 5.574 -8.602 1.00 98.12 93 SER A N 1
ATOM 720 C CA . SER A 1 93 ? 6.650 6.071 -8.458 1.00 98.12 93 SER A CA 1
ATOM 721 C C . SER A 1 93 ? 7.110 5.936 -7.016 1.00 98.12 93 SER A C 1
ATOM 723 O O . SER A 1 93 ? 6.322 6.086 -6.087 1.00 98.12 93 SER A O 1
ATOM 725 N N . ARG A 1 94 ? 8.387 5.608 -6.827 1.00 97.56 94 ARG A N 1
ATOM 726 C CA . ARG A 1 94 ? 9.028 5.519 -5.518 1.00 97.56 94 ARG A CA 1
ATOM 727 C C . ARG A 1 94 ? 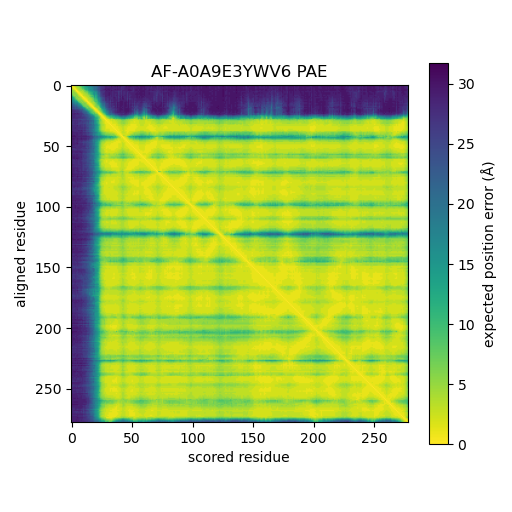10.366 6.224 -5.552 1.00 97.56 94 ARG A C 1
ATOM 729 O O . ARG A 1 94 ? 11.206 5.877 -6.379 1.00 97.56 94 ARG A O 1
ATOM 736 N N . ILE A 1 95 ? 10.577 7.140 -4.623 1.00 97.19 95 ILE A N 1
ATOM 737 C CA . ILE A 1 95 ? 11.876 7.738 -4.333 1.00 97.19 95 ILE A CA 1
ATOM 738 C C . ILE A 1 95 ? 12.348 7.126 -3.020 1.00 97.19 95 ILE A C 1
ATOM 740 O O . ILE A 1 95 ? 11.669 7.279 -2.009 1.00 97.19 95 ILE A O 1
ATOM 744 N N . SER A 1 96 ? 13.476 6.422 -3.042 1.00 94.94 96 SER A N 1
ATOM 745 C CA . SER A 1 96 ? 14.148 5.949 -1.830 1.00 94.94 96 SER A CA 1
ATOM 746 C C . SER A 1 96 ? 15.347 6.857 -1.559 1.00 94.94 96 SER A C 1
ATOM 748 O O . SER A 1 96 ? 16.131 7.116 -2.478 1.00 94.94 96 SER A O 1
ATOM 750 N N . SER A 1 97 ? 15.496 7.289 -0.311 1.00 91.62 97 SER A N 1
ATOM 751 C CA . SER A 1 97 ? 16.580 8.143 0.171 1.00 91.62 97 SER A CA 1
ATOM 752 C C . SER A 1 97 ? 17.276 7.503 1.368 1.00 91.62 97 SER A C 1
ATOM 754 O O . SER A 1 97 ? 16.632 6.879 2.207 1.00 91.62 97 SER A O 1
ATOM 756 N N . GLY A 1 98 ? 18.590 7.675 1.443 1.00 89.19 98 GLY A N 1
ATOM 757 C CA . GLY A 1 98 ? 19.470 7.122 2.470 1.00 89.19 98 GLY A CA 1
ATOM 758 C C . GLY A 1 98 ? 20.914 7.368 2.043 1.00 89.19 98 GLY A C 1
ATOM 759 O O . GLY A 1 98 ? 21.226 8.444 1.534 1.00 89.19 98 GLY A O 1
ATOM 760 N N . LYS A 1 99 ? 21.780 6.352 2.148 1.00 85.94 99 LYS A N 1
ATOM 761 C CA . LYS A 1 99 ? 23.154 6.425 1.609 1.00 85.94 99 LYS A CA 1
ATOM 762 C C . LYS A 1 99 ? 23.182 6.702 0.100 1.00 85.94 99 LYS A C 1
ATOM 764 O O . LYS A 1 99 ? 24.056 7.409 -0.385 1.00 85.94 99 LYS A O 1
ATOM 769 N N . GLU A 1 100 ? 22.223 6.140 -0.627 1.00 87.81 100 GLU A N 1
ATOM 770 C CA . GLU A 1 100 ? 22.015 6.381 -2.050 1.00 87.81 100 GLU A CA 1
ATOM 771 C C . GLU A 1 100 ? 20.582 6.850 -2.282 1.00 87.81 100 GLU A C 1
ATOM 773 O O . GLU A 1 100 ? 19.656 6.427 -1.586 1.00 87.81 100 GLU A O 1
ATOM 778 N N . GLN A 1 101 ? 20.403 7.703 -3.288 1.00 93.62 101 GLN A N 1
ATOM 779 C CA . GLN A 1 101 ? 19.093 8.174 -3.710 1.00 93.62 101 GLN A CA 1
ATOM 780 C C . GLN A 1 101 ? 18.751 7.618 -5.085 1.00 93.62 101 GLN A C 1
ATOM 782 O O . GLN A 1 101 ? 19.531 7.709 -6.040 1.00 93.62 101 GLN A O 1
ATOM 787 N N . ARG A 1 102 ? 17.561 7.035 -5.186 1.00 95.81 102 ARG A N 1
ATOM 788 C CA . ARG A 1 102 ? 17.066 6.446 -6.429 1.00 95.81 102 ARG A CA 1
ATOM 789 C C . ARG A 1 102 ? 15.575 6.666 -6.566 1.00 95.81 102 ARG A C 1
ATOM 791 O O . ARG A 1 102 ? 14.832 6.560 -5.593 1.00 95.81 102 ARG A O 1
ATOM 798 N N . MET A 1 103 ? 15.146 6.893 -7.796 1.00 97.56 103 MET A N 1
ATOM 799 C CA . MET A 1 103 ? 13.744 6.886 -8.174 1.00 97.56 103 MET A CA 1
ATOM 800 C C . MET A 1 103 ? 13.473 5.671 -9.056 1.00 97.56 103 MET A C 1
ATOM 802 O O . MET A 1 103 ? 14.259 5.349 -9.949 1.00 97.56 103 MET A O 1
ATOM 806 N N . LYS A 1 104 ? 12.358 4.992 -8.806 1.00 98.12 104 LYS A N 1
ATOM 807 C CA . LYS A 1 104 ? 11.796 3.979 -9.701 1.00 98.12 104 LYS A CA 1
ATOM 808 C C . LYS A 1 104 ? 10.386 4.402 -10.089 1.00 98.12 104 LYS A C 1
ATOM 810 O O . LYS A 1 104 ? 9.589 4.697 -9.199 1.00 98.12 104 LYS A O 1
ATOM 815 N N . SER A 1 105 ? 10.074 4.415 -11.376 1.00 98.44 105 SER A N 1
ATOM 816 C CA . SER A 1 105 ? 8.727 4.658 -11.899 1.00 98.44 105 SER A CA 1
ATOM 817 C C . SER A 1 105 ? 8.230 3.445 -12.675 1.00 98.44 105 SER A C 1
ATOM 819 O O . SER A 1 105 ? 9.020 2.679 -13.223 1.00 98.44 105 SER A O 1
ATOM 821 N N . TYR A 1 106 ? 6.913 3.269 -12.674 1.00 98.69 106 TYR A N 1
ATOM 822 C CA . TYR A 1 106 ? 6.193 2.177 -13.313 1.00 98.69 106 TYR A CA 1
ATOM 823 C C . TYR A 1 106 ? 4.960 2.765 -13.988 1.00 98.69 106 TYR A C 1
ATOM 825 O O . TYR A 1 106 ? 4.118 3.362 -13.309 1.00 98.69 106 TYR A O 1
ATOM 833 N N . GLN A 1 107 ? 4.845 2.580 -15.295 1.00 98.56 107 GLN A N 1
ATOM 834 C CA . GLN A 1 107 ? 3.649 2.899 -16.062 1.00 98.56 107 GLN A CA 1
ATOM 835 C C . GLN A 1 107 ? 2.975 1.585 -16.459 1.00 98.56 107 GLN A C 1
ATOM 837 O O . GLN A 1 107 ? 3.592 0.761 -17.129 1.00 98.56 107 GLN A O 1
ATOM 842 N N . TYR A 1 108 ? 1.741 1.373 -16.000 1.00 98.25 108 TYR A N 1
ATOM 843 C CA . TYR A 1 108 ? 0.993 0.139 -16.242 1.00 98.25 108 TYR A CA 1
ATOM 844 C C . TYR A 1 108 ? 0.195 0.321 -17.532 1.00 98.25 108 TYR A C 1
ATOM 846 O O . TYR A 1 108 ? -0.765 1.095 -17.574 1.00 98.25 108 TYR A O 1
ATOM 854 N N . GLU A 1 109 ? 0.640 -0.339 -18.594 1.00 96.31 109 GLU A N 1
ATOM 855 C CA . GLU A 1 109 ? 0.005 -0.315 -19.908 1.00 96.31 109 GLU A CA 1
ATOM 856 C C . GLU A 1 109 ? -1.070 -1.415 -19.995 1.00 96.31 109 GLU A C 1
ATOM 858 O O . GLU A 1 109 ? -1.491 -2.001 -18.991 1.00 96.31 109 GLU A O 1
ATOM 863 N N . ALA A 1 110 ? -1.601 -1.656 -21.193 1.00 92.69 110 ALA A N 1
ATOM 864 C CA . ALA A 1 110 ? -2.622 -2.681 -21.387 1.00 92.69 110 ALA A CA 1
ATOM 865 C C . ALA A 1 110 ? -2.054 -4.105 -21.250 1.00 92.69 110 ALA A C 1
ATOM 867 O O . ALA A 1 110 ? -2.734 -4.977 -20.716 1.00 92.69 110 ALA A O 1
ATOM 868 N N . ASP A 1 111 ? -0.822 -4.317 -21.706 1.00 93.06 111 ASP A N 1
ATOM 869 C CA . ASP A 1 111 ? -0.169 -5.620 -21.870 1.00 93.06 111 ASP A CA 1
ATOM 870 C C . ASP A 1 111 ? 1.131 -5.775 -21.061 1.00 93.06 111 ASP A C 1
ATOM 872 O O . ASP A 1 111 ? 1.571 -6.899 -20.820 1.00 93.06 111 ASP A O 1
ATOM 876 N N . ARG A 1 112 ? 1.719 -4.673 -20.583 1.00 96.75 112 ARG A N 1
ATOM 877 C CA . ARG A 1 112 ? 3.003 -4.674 -19.866 1.00 96.75 112 ARG A CA 1
ATOM 878 C C . ARG A 1 112 ? 3.166 -3.493 -18.917 1.00 96.75 112 ARG A C 1
ATOM 880 O O . ARG A 1 112 ? 2.336 -2.590 -18.851 1.00 96.75 112 ARG A O 1
ATOM 887 N N . ILE A 1 113 ? 4.277 -3.482 -18.188 1.00 98.44 113 ILE A N 1
ATOM 888 C CA . ILE A 1 113 ? 4.700 -2.359 -17.348 1.00 98.44 113 ILE A CA 1
ATOM 889 C C . ILE A 1 113 ? 6.010 -1.789 -17.886 1.00 98.44 113 ILE A C 1
ATOM 891 O O . ILE A 1 113 ? 7.018 -2.495 -17.937 1.00 98.44 113 ILE A O 1
ATOM 895 N N . LEU A 1 114 ? 6.028 -0.495 -18.207 1.00 98.56 114 LEU A N 1
ATOM 896 C CA . LEU A 1 114 ? 7.270 0.242 -18.431 1.00 98.56 114 LEU A CA 1
ATOM 897 C C . LEU A 1 114 ? 7.845 0.666 -17.080 1.00 98.56 114 LEU A C 1
ATOM 899 O O . LEU A 1 114 ? 7.248 1.469 -16.362 1.00 98.56 114 LEU A O 1
ATOM 903 N N . ARG A 1 115 ? 9.021 0.142 -16.744 1.00 98.25 115 ARG A N 1
ATOM 904 C CA . ARG A 1 115 ? 9.765 0.488 -15.536 1.00 98.25 115 ARG A CA 1
ATOM 905 C C . ARG A 1 115 ? 10.998 1.308 -15.885 1.00 98.25 115 ARG A C 1
ATOM 907 O O . ARG A 1 115 ? 11.874 0.827 -16.603 1.00 98.25 115 ARG A O 1
ATOM 914 N N . GLU A 1 116 ? 11.141 2.476 -15.270 1.00 98.44 116 GLU A N 1
ATOM 915 C CA . GLU A 1 116 ? 12.381 3.254 -15.314 1.00 98.44 116 GLU A CA 1
ATOM 916 C C . GLU A 1 116 ? 13.028 3.338 -13.934 1.00 98.44 116 GLU A C 1
ATOM 918 O O . GLU A 1 116 ? 12.360 3.420 -12.900 1.00 98.44 116 GLU A O 1
ATOM 923 N N . ARG A 1 117 ? 14.359 3.348 -13.917 1.00 97.94 117 ARG A N 1
ATOM 924 C CA . ARG A 1 117 ? 15.172 3.678 -12.750 1.00 97.94 117 ARG A CA 1
ATOM 925 C C . ARG A 1 117 ? 15.999 4.915 -13.060 1.00 97.94 117 ARG A C 1
ATOM 927 O O . ARG A 1 117 ? 16.638 4.988 -14.108 1.00 97.94 117 ARG A O 1
ATOM 934 N N . ARG A 1 118 ? 16.037 5.841 -12.107 1.00 97.62 118 ARG A N 1
ATOM 935 C CA . ARG A 1 118 ? 16.883 7.036 -12.110 1.00 97.62 118 ARG A CA 1
ATOM 936 C C . ARG A 1 118 ? 17.693 7.074 -10.821 1.00 97.62 118 ARG A C 1
ATOM 938 O O . ARG A 1 118 ? 17.189 6.679 -9.769 1.00 97.62 118 ARG A O 1
ATOM 945 N N . ASN A 1 119 ? 18.934 7.536 -10.894 1.00 95.69 119 ASN A N 1
ATOM 946 C CA . ASN A 1 119 ? 19.783 7.718 -9.715 1.00 95.69 119 ASN A CA 1
ATOM 947 C C . ASN A 1 119 ? 20.113 9.202 -9.571 1.00 95.69 119 ASN A C 1
ATOM 949 O O . ASN A 1 119 ? 20.360 9.870 -10.578 1.00 95.69 119 ASN A O 1
ATOM 953 N N . ALA A 1 120 ? 20.140 9.699 -8.337 1.00 94.06 120 ALA A N 1
ATOM 954 C CA . ALA A 1 120 ? 20.549 11.073 -8.095 1.00 94.06 120 ALA A CA 1
ATOM 955 C C . ALA A 1 120 ? 22.012 11.273 -8.527 1.00 94.06 120 ALA A C 1
ATOM 957 O O . ALA A 1 120 ? 22.867 10.453 -8.174 1.00 94.06 120 ALA A O 1
ATOM 958 N N . PRO A 1 121 ? 22.332 12.353 -9.258 1.00 89.56 121 PRO A N 1
ATOM 959 C CA . PRO A 1 121 ? 23.709 12.809 -9.364 1.00 89.56 121 PRO A CA 1
ATOM 960 C C . PRO A 1 121 ? 24.255 13.173 -7.975 1.00 89.56 121 PRO A C 1
ATOM 962 O O . PRO A 1 121 ? 23.492 13.535 -7.075 1.00 89.56 121 PRO A O 1
ATOM 965 N N . VAL A 1 122 ? 25.577 13.103 -7.807 1.00 85.00 122 VAL A N 1
ATOM 966 C CA . VAL A 1 122 ? 26.252 13.494 -6.558 1.00 85.00 122 VAL A CA 1
ATOM 967 C C . VAL A 1 122 ? 25.871 14.937 -6.195 1.00 85.00 122 VAL A C 1
ATOM 969 O O . VAL A 1 122 ? 25.875 15.808 -7.063 1.00 85.00 122 VAL A O 1
ATOM 972 N N . ASP A 1 123 ? 25.491 15.163 -4.934 1.00 78.44 123 ASP A N 1
ATOM 973 C CA . ASP A 1 123 ? 25.093 16.463 -4.364 1.00 78.44 123 ASP A CA 1
ATOM 974 C C . ASP A 1 123 ? 23.970 17.211 -5.113 1.00 78.44 123 ASP A C 1
ATOM 976 O O . ASP A 1 123 ? 23.815 18.432 -5.005 1.00 78.44 123 ASP A O 1
ATOM 980 N N . SER A 1 124 ? 23.143 16.486 -5.869 1.00 79.75 124 SER A N 1
ATOM 981 C CA . SER A 1 124 ? 22.068 17.088 -6.652 1.00 79.75 124 SER A CA 1
ATOM 982 C C . SER A 1 124 ? 20.883 17.525 -5.787 1.00 79.75 124 SER A C 1
ATOM 984 O O . SER A 1 124 ? 20.321 16.747 -5.020 1.00 79.75 124 SER A O 1
ATOM 986 N N . LYS A 1 125 ? 20.444 18.774 -5.984 1.00 85.81 125 LYS A N 1
ATOM 987 C CA . LYS A 1 125 ? 19.143 19.289 -5.513 1.00 85.81 125 LYS A CA 1
ATOM 988 C C . LYS A 1 125 ? 18.049 19.186 -6.579 1.00 85.81 125 LYS A C 1
ATOM 990 O O . LYS A 1 125 ? 16.946 19.691 -6.383 1.00 85.81 125 LYS A O 1
ATOM 995 N N . THR A 1 126 ? 18.370 18.597 -7.727 1.00 90.31 126 THR A N 1
ATOM 996 C CA . THR A 1 126 ? 17.443 18.469 -8.846 1.00 90.31 126 THR A CA 1
ATOM 997 C C . THR A 1 126 ? 16.282 17.553 -8.442 1.00 90.31 126 THR A C 1
ATOM 999 O O . THR A 1 126 ? 16.526 16.532 -7.791 1.00 90.31 126 THR A O 1
ATOM 1002 N N . PRO A 1 127 ? 15.033 17.878 -8.820 1.00 92.38 127 PRO A N 1
ATOM 1003 C CA . PRO A 1 127 ? 13.890 16.992 -8.629 1.00 92.38 127 PRO A CA 1
ATOM 1004 C C . PRO A 1 127 ? 14.128 15.582 -9.190 1.00 92.38 127 PRO A C 1
ATOM 1006 O O . PRO A 1 127 ? 14.788 15.407 -10.215 1.00 92.38 127 PRO A O 1
ATOM 1009 N N . ALA A 1 128 ? 13.595 14.565 -8.508 1.00 93.50 128 ALA A N 1
ATOM 1010 C CA . ALA A 1 128 ? 13.903 13.166 -8.809 1.00 93.50 128 ALA A CA 1
ATOM 1011 C C . ALA A 1 128 ? 13.442 12.701 -10.201 1.00 93.50 128 ALA A C 1
ATOM 1013 O O . ALA A 1 128 ? 14.074 11.840 -10.816 1.00 93.50 128 ALA A O 1
ATOM 1014 N N . ASP A 1 129 ? 12.372 13.300 -10.720 1.00 93.25 129 ASP A N 1
ATOM 1015 C CA . ASP A 1 129 ? 11.836 13.069 -12.065 1.00 93.25 129 ASP A CA 1
ATOM 1016 C C . ASP A 1 129 ? 12.754 13.596 -13.181 1.00 93.25 129 ASP A C 1
ATOM 1018 O O . ASP A 1 129 ? 12.663 13.146 -14.323 1.00 93.25 129 ASP A O 1
ATOM 1022 N N . GLN A 1 130 ? 13.690 14.485 -12.847 1.00 94.25 130 GLN A N 1
ATOM 1023 C CA . GLN A 1 130 ? 14.687 15.038 -13.765 1.00 94.25 130 GLN A CA 1
ATOM 1024 C C . GLN A 1 130 ? 16.061 14.359 -13.648 1.00 94.25 130 GLN A C 1
ATOM 1026 O O . GLN A 1 130 ? 16.980 14.690 -14.399 1.00 94.25 130 GLN A O 1
ATOM 1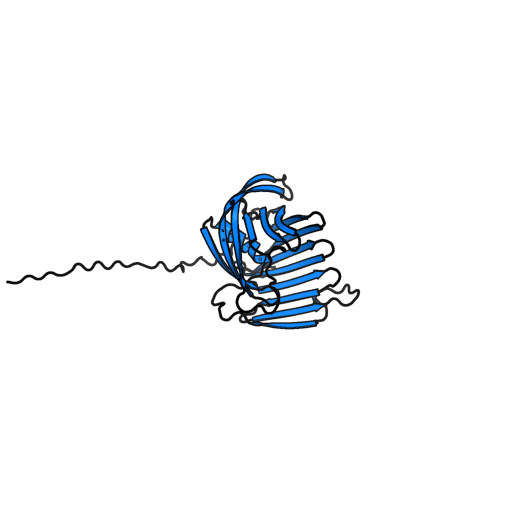031 N N . TRP A 1 131 ? 16.237 13.404 -12.731 1.00 96.06 131 TRP A N 1
ATOM 1032 C CA . TRP A 1 131 ? 17.478 12.633 -12.653 1.00 96.06 131 TRP A CA 1
ATOM 1033 C C . TRP A 1 131 ? 17.692 11.787 -13.920 1.00 96.06 131 TRP A C 1
ATOM 1035 O O . TRP A 1 131 ? 16.710 11.331 -14.516 1.00 96.06 131 TRP A O 1
ATOM 1045 N N . PRO A 1 132 ? 18.946 11.520 -14.332 1.00 96.19 132 PRO A N 1
ATOM 1046 C CA . PRO A 1 132 ? 19.224 10.684 -15.496 1.00 96.19 132 PRO A CA 1
ATOM 1047 C C . PRO A 1 132 ? 18.621 9.281 -15.362 1.00 96.19 132 PRO A C 1
ATOM 1049 O O . PRO A 1 132 ? 18.735 8.641 -14.311 1.00 96.19 132 PRO A O 1
ATOM 1052 N N . VAL A 1 133 ? 18.013 8.781 -16.443 1.00 97.69 133 VAL A N 1
ATOM 1053 C CA . VAL A 1 133 ? 17.576 7.380 -16.532 1.00 97.69 133 VAL A CA 1
ATOM 1054 C C . VAL A 1 133 ? 18.809 6.492 -16.596 1.00 97.69 133 VAL A C 1
ATOM 1056 O O . VAL A 1 133 ? 19.649 6.637 -17.479 1.00 97.69 133 VAL A O 1
ATOM 1059 N N . THR A 1 134 ? 18.914 5.565 -15.651 1.00 97.25 134 THR A N 1
ATOM 1060 C CA . THR A 1 134 ? 20.014 4.598 -15.568 1.00 97.25 134 THR A CA 1
ATOM 1061 C C . THR A 1 134 ? 19.599 3.203 -16.015 1.00 97.25 134 THR A C 1
ATOM 1063 O O . THR A 1 134 ? 20.455 2.377 -16.318 1.00 97.25 134 THR A O 1
ATOM 1066 N N . SER A 1 135 ? 18.297 2.911 -16.059 1.00 97.62 135 SER A N 1
ATOM 1067 C CA . SER A 1 135 ? 17.777 1.647 -16.579 1.00 97.62 135 SER A CA 1
ATOM 1068 C C . SER A 1 135 ? 16.319 1.790 -17.001 1.00 97.62 135 SER A C 1
ATOM 1070 O O . SER A 1 135 ? 15.520 2.371 -16.269 1.00 97.62 135 SER A O 1
ATOM 1072 N N . THR A 1 136 ? 15.981 1.176 -18.130 1.00 98.25 136 THR A N 1
ATOM 1073 C CA . THR A 1 136 ? 14.611 1.002 -18.619 1.00 98.25 136 THR A CA 1
ATOM 1074 C C . THR A 1 136 ? 14.356 -0.487 -18.820 1.00 98.25 136 THR A C 1
ATOM 1076 O O . THR A 1 136 ? 15.222 -1.196 -19.337 1.00 98.25 136 THR A O 1
ATOM 1079 N N . ARG A 1 137 ? 13.195 -0.980 -18.384 1.00 97.69 137 ARG A N 1
ATOM 1080 C CA . ARG A 1 137 ? 12.757 -2.370 -18.578 1.00 97.69 137 ARG A CA 1
ATOM 1081 C C . ARG A 1 137 ? 11.269 -2.416 -18.899 1.00 97.69 137 ARG A C 1
ATOM 1083 O O . ARG A 1 137 ? 10.503 -1.639 -18.338 1.00 97.69 137 ARG A O 1
ATOM 1090 N N . TYR A 1 138 ? 10.881 -3.372 -19.732 1.00 97.81 138 TYR A N 1
ATOM 1091 C CA . TYR A 1 138 ? 9.489 -3.775 -19.899 1.00 97.81 138 TYR A CA 1
ATOM 1092 C C . TYR A 1 138 ? 9.259 -5.056 -19.101 1.00 97.81 138 TYR A C 1
ATOM 1094 O O . TYR A 1 138 ? 10.071 -5.980 -19.174 1.00 97.81 138 TYR A O 1
ATOM 1102 N N . LEU A 1 139 ? 8.200 -5.076 -18.296 1.00 97.12 139 LEU A N 1
ATOM 1103 C CA . LEU A 1 139 ? 7.762 -6.251 -17.550 1.00 97.12 139 LEU A CA 1
ATOM 1104 C C . LEU A 1 139 ? 6.471 -6.750 -18.185 1.00 97.12 139 LEU A C 1
ATOM 1106 O O . LEU A 1 139 ? 5.451 -6.066 -18.119 1.00 97.12 139 LEU A O 1
ATOM 1110 N N . GLU A 1 140 ? 6.527 -7.924 -18.797 1.00 96.44 140 GLU A N 1
ATOM 1111 C CA . GLU A 1 140 ? 5.343 -8.571 -19.354 1.00 96.44 140 GLU A CA 1
ATOM 1112 C C . GLU A 1 140 ? 4.435 -9.049 -18.220 1.00 96.44 140 GLU A C 1
ATOM 1114 O O . GLU A 1 140 ? 4.915 -9.548 -17.194 1.00 96.44 140 GLU A O 1
ATOM 1119 N N . TYR A 1 141 ? 3.120 -8.899 -18.385 1.00 96.19 141 TYR A N 1
ATOM 1120 C CA . TYR A 1 141 ? 2.190 -9.488 -17.427 1.00 96.19 141 TYR A CA 1
ATOM 1121 C C . TYR A 1 141 ? 2.251 -11.023 -17.477 1.00 96.19 141 TYR A C 1
ATOM 1123 O O . TYR A 1 141 ? 2.435 -11.600 -18.553 1.00 96.19 141 TYR A O 1
ATOM 1131 N N . PRO A 1 142 ? 2.055 -11.716 -16.338 1.00 94.38 142 PRO A N 1
ATOM 1132 C CA . PRO A 1 142 ? 1.972 -13.172 -16.331 1.00 94.38 142 PRO A CA 1
ATOM 1133 C C . PRO A 1 142 ? 0.867 -13.669 -17.269 1.00 94.38 142 PRO A C 1
ATOM 1135 O O . PRO A 1 142 ? -0.256 -13.169 -17.228 1.00 94.38 142 PRO A O 1
ATOM 1138 N N . ALA A 1 143 ? 1.142 -14.697 -18.077 1.00 91.88 143 ALA A N 1
ATOM 1139 C CA . ALA A 1 143 ? 0.159 -15.253 -19.020 1.00 91.88 143 ALA A CA 1
ATOM 1140 C C . ALA A 1 143 ? -1.130 -15.757 -18.331 1.00 91.88 143 ALA A C 1
ATOM 1142 O O . ALA A 1 143 ? -2.200 -15.820 -18.933 1.00 91.88 143 ALA A O 1
ATOM 1143 N N . THR A 1 144 ? -1.028 -16.090 -17.046 1.00 91.56 144 THR A N 1
ATOM 1144 C CA . THR A 1 144 ? -2.083 -16.580 -16.150 1.00 91.56 144 THR A CA 1
ATOM 1145 C C . THR A 1 144 ? -2.898 -15.469 -15.474 1.00 91.56 144 THR A C 1
ATOM 1147 O O . THR A 1 144 ? -3.763 -15.759 -14.642 1.00 91.56 144 THR A O 1
ATOM 1150 N N . ILE A 1 145 ? -2.666 -14.198 -15.827 1.00 90.88 145 ILE A N 1
ATOM 1151 C CA . ILE A 1 145 ? -3.368 -13.046 -15.241 1.00 90.88 145 ILE A CA 1
ATOM 1152 C C . ILE A 1 145 ? -4.879 -13.055 -15.515 1.00 90.88 145 ILE A C 1
ATOM 1154 O O . ILE A 1 145 ? -5.667 -12.641 -14.667 1.00 90.88 145 ILE A O 1
ATOM 1158 N N . GLY A 1 146 ? -5.306 -13.529 -16.690 1.00 89.38 146 GLY A N 1
ATOM 1159 C CA . GLY A 1 146 ? -6.711 -13.511 -17.095 1.00 89.38 146 GLY A CA 1
ATOM 1160 C C . GLY A 1 146 ? -7.336 -12.115 -16.974 1.00 89.38 146 GLY A C 1
ATOM 1161 O O . GLY A 1 146 ? -6.885 -11.167 -17.610 1.00 89.38 146 GLY A O 1
ATOM 1162 N N . LYS A 1 147 ? -8.392 -11.995 -16.159 1.00 89.38 147 LYS A N 1
ATOM 1163 C CA . LYS A 1 147 ? -9.073 -10.720 -15.851 1.00 89.38 147 LYS A CA 1
ATOM 1164 C C . LYS A 1 147 ? -8.679 -10.141 -14.486 1.00 89.38 147 LYS A C 1
ATOM 1166 O O . LYS A 1 147 ? -9.301 -9.182 -14.033 1.00 89.38 147 LYS A O 1
ATOM 1171 N N . THR A 1 148 ? -7.707 -10.742 -13.804 1.00 94.31 148 THR A N 1
ATOM 1172 C CA . THR A 1 148 ? -7.317 -10.338 -12.454 1.00 94.31 148 THR A CA 1
ATOM 1173 C C . THR A 1 148 ? -6.631 -8.977 -12.486 1.00 94.31 148 THR A C 1
ATOM 1175 O O . THR A 1 148 ? -5.768 -8.702 -13.317 1.00 94.31 148 THR A O 1
ATOM 1178 N N . VAL A 1 149 ? -7.026 -8.107 -11.561 1.00 95.12 149 VAL A N 1
ATOM 1179 C CA . VAL A 1 149 ? -6.483 -6.754 -11.445 1.00 95.12 149 VAL A CA 1
ATOM 1180 C C . VAL A 1 149 ? -5.017 -6.799 -11.014 1.00 95.12 149 VAL A C 1
ATOM 1182 O O . VAL A 1 149 ? -4.677 -7.493 -10.056 1.00 95.12 149 VAL A O 1
ATOM 1185 N N . VAL A 1 150 ? -4.167 -6.003 -11.675 1.00 98.12 150 VAL A N 1
ATOM 1186 C CA . VAL A 1 150 ? -2.798 -5.729 -11.213 1.00 98.12 150 VAL A CA 1
ATOM 1187 C C . VAL A 1 150 ? -2.795 -4.521 -10.290 1.00 98.12 150 VAL A C 1
ATOM 1189 O O . VAL A 1 150 ? -3.262 -3.437 -10.652 1.00 98.12 150 VAL A O 1
ATOM 1192 N N . THR A 1 151 ? -2.231 -4.699 -9.104 1.00 98.31 151 THR A N 1
ATOM 1193 C CA . THR A 1 151 ? -2.103 -3.664 -8.088 1.00 98.31 151 THR A CA 1
ATOM 1194 C C . THR A 1 151 ? -0.689 -3.617 -7.495 1.00 98.31 151 THR A C 1
ATOM 1196 O O . THR A 1 151 ? 0.248 -4.205 -8.041 1.00 98.31 151 THR A O 1
ATOM 1199 N N . SER A 1 152 ? -0.503 -2.876 -6.401 1.00 97.62 152 SER A N 1
ATOM 1200 C CA . SER A 1 152 ? 0.781 -2.751 -5.696 1.00 97.62 152 SER A CA 1
ATOM 1201 C C . SER A 1 152 ? 0.659 -3.136 -4.216 1.00 97.62 152 SER A C 1
ATOM 1203 O O . SER A 1 152 ? -0.448 -3.107 -3.680 1.00 97.62 152 SER A O 1
ATOM 1205 N N . PRO A 1 153 ? 1.765 -3.452 -3.513 1.00 97.56 153 PRO A N 1
ATOM 1206 C CA . PRO A 1 153 ? 1.675 -3.926 -2.130 1.00 97.56 153 PRO A CA 1
ATOM 1207 C C . PRO A 1 153 ? 0.985 -2.943 -1.172 1.00 97.56 153 PRO A C 1
ATOM 1209 O O . PRO A 1 153 ? 0.160 -3.343 -0.360 1.00 97.56 153 PRO A O 1
ATOM 1212 N N . TYR A 1 154 ? 1.234 -1.636 -1.311 1.00 95.81 154 TYR A N 1
ATOM 1213 C CA . TYR A 1 154 ? 0.595 -0.614 -0.469 1.00 95.81 154 TYR A CA 1
ATOM 1214 C C . TYR A 1 154 ? -0.914 -0.475 -0.723 1.00 95.81 154 TYR A C 1
ATOM 1216 O O . TYR A 1 154 ? -1.662 -0.123 0.189 1.00 95.81 154 TYR A O 1
ATOM 1224 N N . MET A 1 155 ? -1.385 -0.809 -1.930 1.00 97.62 155 MET A N 1
ATOM 1225 C CA . MET A 1 155 ? -2.818 -0.818 -2.245 1.00 97.62 155 MET A CA 1
ATOM 1226 C C . MET A 1 155 ? -3.578 -1.912 -1.494 1.00 97.62 155 MET A C 1
ATOM 1228 O O . MET A 1 155 ? -4.791 -1.789 -1.314 1.00 97.62 155 MET A O 1
ATOM 1232 N N . LEU A 1 156 ? -2.888 -2.946 -1.000 1.00 98.44 156 LEU A N 1
ATOM 1233 C CA . LEU A 1 156 ? -3.518 -4.011 -0.223 1.00 98.44 156 LEU A CA 1
ATOM 1234 C C . LEU A 1 156 ? -4.156 -3.490 1.068 1.00 98.44 156 LEU A C 1
ATOM 1236 O O . LEU A 1 156 ? -5.163 -4.045 1.485 1.00 98.44 156 LEU A O 1
ATOM 1240 N N . VAL A 1 157 ? -3.662 -2.389 1.650 1.00 97.75 157 VAL A N 1
ATOM 1241 C CA . VAL A 1 157 ? -4.298 -1.751 2.819 1.00 97.75 157 VAL A CA 1
ATOM 1242 C C . VAL A 1 157 ? -5.713 -1.264 2.479 1.00 97.75 157 VAL A C 1
ATOM 1244 O O . VAL A 1 157 ? -6.652 -1.477 3.245 1.00 97.75 157 VAL A O 1
ATOM 1247 N N . LEU A 1 158 ? -5.889 -0.655 1.302 1.00 97.06 158 LEU A N 1
ATOM 1248 C CA . LEU A 1 158 ? -7.185 -0.149 0.839 1.00 97.06 158 LEU A CA 1
ATOM 1249 C C . LEU A 1 158 ? -8.121 -1.268 0.390 1.00 97.06 158 LEU A C 1
ATOM 1251 O O . LEU A 1 158 ? -9.310 -1.244 0.708 1.00 97.06 158 LEU A O 1
ATOM 1255 N N . LEU A 1 159 ? -7.592 -2.254 -0.334 1.00 97.75 159 LEU A N 1
ATOM 1256 C CA . LEU A 1 159 ? -8.369 -3.414 -0.769 1.00 97.75 159 LEU A CA 1
ATOM 1257 C C . LEU A 1 159 ? -8.831 -4.254 0.429 1.00 97.75 159 LEU A C 1
ATOM 1259 O O . LEU A 1 159 ? -9.994 -4.650 0.480 1.00 97.75 159 LEU A O 1
ATOM 1263 N N . A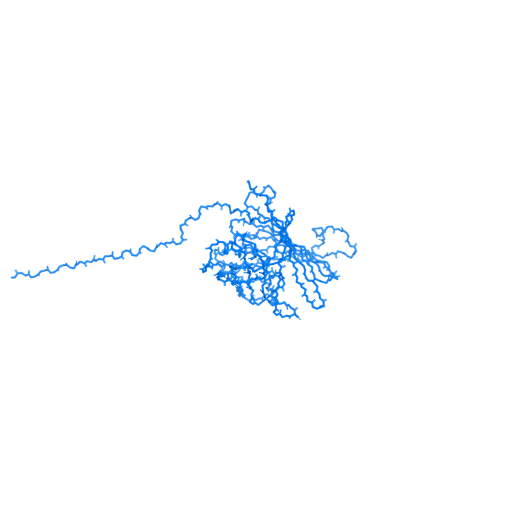LA A 1 160 ? -7.970 -4.436 1.433 1.00 98.19 160 ALA A N 1
ATOM 1264 C CA . ALA A 1 160 ? -8.331 -5.075 2.692 1.00 98.19 160 ALA A CA 1
ATOM 1265 C C . ALA A 1 160 ? -9.420 -4.291 3.439 1.00 98.19 160 ALA A C 1
ATOM 1267 O O . ALA A 1 160 ? -10.381 -4.900 3.895 1.00 98.19 160 ALA A O 1
ATOM 1268 N N . ALA A 1 161 ? -9.342 -2.955 3.499 1.00 96.88 161 ALA A N 1
ATOM 1269 C CA . ALA A 1 161 ? -10.392 -2.140 4.118 1.00 96.88 161 ALA A CA 1
ATOM 1270 C C . ALA A 1 161 ? -11.757 -2.335 3.432 1.00 96.88 161 ALA A C 1
ATOM 1272 O O . ALA A 1 161 ? -12.778 -2.507 4.100 1.00 96.88 161 ALA A O 1
ATOM 1273 N N . ARG A 1 162 ? -11.777 -2.371 2.092 1.00 95.38 162 ARG A N 1
ATOM 1274 C CA . ARG A 1 162 ? -12.997 -2.644 1.311 1.00 95.38 162 ARG A CA 1
ATOM 1275 C C . ARG A 1 162 ? -13.531 -4.050 1.538 1.00 95.38 162 ARG A C 1
ATOM 1277 O O . ARG A 1 162 ? -14.743 -4.227 1.607 1.00 95.38 162 ARG A O 1
ATOM 1284 N N . LEU A 1 163 ? -12.647 -5.040 1.635 1.00 96.94 163 LEU A N 1
ATOM 1285 C CA . LEU A 1 163 ? -13.039 -6.415 1.922 1.00 96.94 163 LEU A CA 1
ATOM 1286 C C . LEU A 1 163 ? -13.614 -6.536 3.340 1.00 96.94 163 LEU A C 1
ATOM 1288 O O . LEU A 1 163 ? -14.660 -7.150 3.519 1.00 96.94 163 LEU A O 1
ATOM 1292 N N . ALA A 1 164 ? -12.984 -5.899 4.331 1.00 97.00 164 ALA A N 1
ATOM 1293 C CA . ALA A 1 164 ? -13.455 -5.880 5.714 1.00 97.00 164 ALA A CA 1
ATOM 1294 C C . ALA A 1 164 ? -14.847 -5.239 5.844 1.00 97.00 164 ALA A C 1
ATOM 1296 O O . ALA A 1 164 ? -15.692 -5.748 6.577 1.00 97.00 164 ALA A O 1
ATOM 1297 N N . ALA A 1 165 ? -15.121 -4.171 5.086 1.00 94.88 165 ALA A N 1
ATOM 1298 C CA . ALA A 1 165 ? -16.430 -3.514 5.062 1.00 94.88 165 ALA A CA 1
ATOM 1299 C C . ALA A 1 165 ? -17.568 -4.414 4.532 1.00 94.88 165 ALA A C 1
ATOM 1301 O O . ALA A 1 165 ? -18.735 -4.155 4.814 1.00 94.88 165 ALA A O 1
ATOM 1302 N N . GLN A 1 166 ? -17.251 -5.487 3.799 1.00 94.50 166 GLN A N 1
ATOM 1303 C CA . GLN A 1 166 ? -18.233 -6.473 3.322 1.00 94.50 166 GLN A CA 1
ATOM 1304 C C . GLN A 1 166 ? -18.565 -7.555 4.369 1.00 94.50 166 GLN A C 1
ATOM 1306 O O . GLN A 1 166 ? -19.371 -8.453 4.092 1.00 94.50 166 GLN A O 1
ATOM 1311 N N . GLY A 1 167 ? -17.953 -7.480 5.556 1.00 90.88 167 GLY A N 1
ATOM 1312 C CA . GLY A 1 167 ? -18.119 -8.436 6.648 1.00 90.88 167 GLY A CA 1
ATOM 1313 C C . GLY A 1 167 ? -17.122 -9.604 6.616 1.00 90.88 167 GLY A C 1
ATOM 1314 O O . GLY A 1 167 ? -16.210 -9.630 5.783 1.00 90.88 167 GLY A O 1
ATOM 1315 N N . PRO A 1 168 ? -17.260 -10.563 7.550 1.00 91.50 168 PRO A N 1
ATOM 1316 C CA . PRO A 1 168 ? -16.413 -11.754 7.622 1.00 91.50 168 PRO A CA 1
ATOM 1317 C C . PRO A 1 168 ? -16.681 -12.727 6.462 1.00 91.50 168 PRO A C 1
ATOM 1319 O O . PRO A 1 168 ? -17.685 -12.613 5.756 1.00 91.50 168 PRO A O 1
ATOM 1322 N N . ASP A 1 169 ? -15.775 -13.691 6.280 1.00 94.50 169 ASP A N 1
ATOM 1323 C CA . ASP A 1 169 ? -15.873 -14.789 5.306 1.00 94.50 169 ASP A CA 1
ATOM 1324 C C . ASP A 1 169 ? -15.956 -14.322 3.844 1.00 94.50 169 ASP A C 1
ATOM 1326 O O . ASP A 1 169 ? -16.507 -14.991 2.963 1.00 94.50 169 ASP A O 1
ATOM 1330 N N . ARG A 1 170 ? -15.387 -13.148 3.562 1.00 97.62 170 ARG A N 1
ATOM 1331 C CA . ARG A 1 170 ? -15.200 -12.636 2.205 1.00 97.62 170 ARG A CA 1
ATOM 1332 C C . ARG A 1 170 ? -13.782 -12.908 1.755 1.00 97.62 170 ARG A C 1
ATOM 1334 O O . ARG A 1 170 ? -12.849 -12.948 2.550 1.00 97.62 170 ARG A O 1
ATOM 1341 N N . SER A 1 171 ? -13.607 -13.069 0.452 1.00 98.00 171 SER A N 1
ATOM 1342 C CA . SER A 1 171 ? -12.275 -13.153 -0.129 1.00 98.00 171 SER A CA 1
ATOM 1343 C C . SER A 1 171 ? -12.211 -12.429 -1.459 1.00 98.00 171 SER A C 1
ATOM 1345 O O . SER A 1 171 ? -13.221 -12.278 -2.147 1.00 98.00 171 SER A O 1
ATOM 1347 N N . MET A 1 172 ? -11.015 -11.971 -1.801 1.00 97.50 172 MET A N 1
ATOM 1348 C CA . MET A 1 172 ? -10.699 -11.465 -3.129 1.00 97.50 172 MET A CA 1
ATOM 1349 C C . MET A 1 172 ? -9.284 -11.868 -3.512 1.00 97.50 172 MET A C 1
ATOM 1351 O O . MET A 1 172 ? -8.444 -12.132 -2.650 1.00 97.50 172 MET A O 1
ATOM 1355 N N . GLU A 1 173 ? -9.030 -11.897 -4.812 1.00 97.75 173 GLU A N 1
ATOM 1356 C CA . GLU A 1 173 ? -7.729 -12.226 -5.369 1.00 97.75 173 GLU A CA 1
ATOM 1357 C C . GLU A 1 173 ? -7.282 -11.129 -6.332 1.00 97.75 173 GLU A C 1
ATOM 1359 O O . GLU A 1 173 ? -8.076 -10.624 -7.130 1.00 97.75 173 GLU A O 1
ATOM 1364 N N . VAL A 1 174 ? -6.008 -10.757 -6.241 1.00 98.12 174 VAL A N 1
ATOM 1365 C CA . VAL A 1 174 ? -5.366 -9.751 -7.092 1.00 98.12 174 VAL A CA 1
ATOM 1366 C C . VAL A 1 174 ? -3.971 -10.214 -7.497 1.00 98.12 174 VAL A C 1
ATOM 1368 O O . VAL A 1 174 ? -3.364 -11.049 -6.824 1.00 98.12 174 VAL A O 1
ATOM 1371 N N . ILE A 1 175 ? -3.437 -9.644 -8.575 1.00 98.25 175 ILE A N 1
ATOM 1372 C CA . ILE A 1 175 ? -2.013 -9.741 -8.891 1.00 98.25 175 ILE A CA 1
ATOM 1373 C C . ILE A 1 175 ? -1.319 -8.508 -8.323 1.00 98.25 175 ILE A C 1
ATOM 1375 O O . ILE A 1 175 ? -1.729 -7.377 -8.576 1.00 98.25 175 ILE A O 1
ATOM 1379 N N . VAL A 1 176 ? -0.250 -8.701 -7.564 1.00 98.56 176 VAL A N 1
ATOM 1380 C CA . VAL A 1 176 ? 0.568 -7.617 -7.020 1.00 98.56 176 VAL A CA 1
ATOM 1381 C C . VAL A 1 176 ? 1.891 -7.577 -7.755 1.00 98.56 176 VAL A C 1
ATOM 1383 O O . VAL A 1 176 ? 2.624 -8.561 -7.773 1.00 98.56 176 VAL A O 1
ATOM 1386 N N . ASN A 1 177 ? 2.213 -6.423 -8.333 1.00 98.19 177 ASN A N 1
ATOM 1387 C CA . ASN A 1 177 ? 3.538 -6.165 -8.879 1.00 98.19 177 ASN A CA 1
ATOM 1388 C C . ASN A 1 177 ? 4.425 -5.464 -7.837 1.00 98.19 177 ASN A C 1
ATOM 1390 O O . ASN A 1 177 ? 4.076 -4.390 -7.327 1.00 98.19 177 ASN A O 1
ATOM 1394 N N . THR A 1 178 ? 5.589 -6.043 -7.557 1.00 97.19 178 THR A N 1
ATOM 1395 C CA . THR A 1 178 ? 6.650 -5.464 -6.715 1.00 97.19 178 THR A CA 1
ATOM 1396 C C . THR A 1 178 ? 7.680 -4.752 -7.599 1.00 97.19 178 THR A C 1
ATOM 1398 O O . THR A 1 178 ? 7.266 -3.928 -8.410 1.00 97.19 178 THR A O 1
ATOM 1401 N N . ASP A 1 179 ? 8.992 -4.966 -7.459 1.00 95.75 179 ASP A N 1
ATOM 1402 C CA . ASP A 1 179 ? 9.982 -4.343 -8.347 1.00 95.75 179 ASP A CA 1
ATOM 1403 C C . ASP A 1 179 ? 10.023 -5.018 -9.723 1.00 95.75 179 ASP A C 1
ATOM 1405 O O . ASP A 1 179 ? 9.758 -4.384 -10.745 1.00 95.75 179 ASP A O 1
ATOM 1409 N N . LEU A 1 180 ? 10.367 -6.303 -9.741 1.00 96.94 180 LEU A N 1
ATOM 1410 C CA . LEU A 1 180 ? 10.484 -7.112 -10.959 1.00 96.94 180 LEU A CA 1
ATOM 1411 C C . LEU A 1 180 ? 9.583 -8.349 -10.927 1.00 96.94 180 LEU A C 1
ATOM 1413 O O . LEU A 1 180 ? 9.426 -8.999 -11.956 1.00 96.94 180 LEU A O 1
ATOM 1417 N N . ASN A 1 181 ? 8.985 -8.648 -9.773 1.00 97.81 181 ASN A N 1
ATOM 1418 C CA . ASN A 1 181 ? 8.203 -9.852 -9.551 1.00 97.81 181 ASN A CA 1
ATOM 1419 C C . ASN A 1 181 ? 6.696 -9.560 -9.566 1.00 97.81 181 ASN A C 1
ATOM 1421 O O . ASN A 1 181 ? 6.230 -8.423 -9.391 1.00 97.81 181 ASN A O 1
ATOM 1425 N N . PHE A 1 182 ? 5.934 -10.630 -9.765 1.00 98.00 182 PHE A N 1
ATOM 1426 C CA . PHE A 1 182 ? 4.487 -10.655 -9.627 1.00 98.00 182 PHE A CA 1
ATOM 1427 C C . PHE A 1 182 ? 4.103 -11.712 -8.599 1.00 98.00 182 PHE A C 1
ATOM 1429 O O . PHE A 1 182 ? 4.709 -12.780 -8.541 1.00 98.00 182 PHE A O 1
ATOM 1436 N N . TYR A 1 183 ? 3.072 -11.418 -7.817 1.00 98.31 183 TYR A N 1
ATOM 1437 C CA . TYR A 1 183 ? 2.524 -12.328 -6.819 1.00 98.31 183 TYR A CA 1
ATOM 1438 C C . TYR A 1 183 ? 1.021 -12.419 -7.003 1.00 98.31 183 TYR A C 1
ATOM 1440 O O . TYR A 1 183 ? 0.350 -11.397 -7.170 1.00 98.31 183 TYR A O 1
ATOM 1448 N N . ARG A 1 184 ? 0.478 -13.629 -6.922 1.00 97.94 184 ARG A N 1
ATOM 1449 C CA . ARG A 1 184 ? -0.950 -13.832 -6.708 1.00 97.94 184 ARG A CA 1
ATOM 1450 C C . ARG A 1 184 ? -1.221 -13.679 -5.230 1.00 97.94 184 ARG A C 1
ATOM 1452 O O . ARG A 1 184 ? -0.612 -14.360 -4.407 1.00 97.94 184 ARG A O 1
ATOM 1459 N N . VAL A 1 185 ? -2.102 -12.748 -4.903 1.00 98.38 185 VAL A N 1
ATOM 1460 C CA . VAL A 1 185 ? -2.399 -12.390 -3.524 1.00 98.38 185 VAL A CA 1
ATOM 1461 C C . VAL A 1 185 ? -3.866 -12.631 -3.251 1.00 98.38 185 VAL A C 1
ATOM 1463 O O . VAL A 1 185 ? -4.733 -12.021 -3.880 1.00 98.38 185 VAL A O 1
ATOM 1466 N N . LYS A 1 186 ? -4.132 -13.495 -2.274 1.00 98.25 186 LYS A N 1
ATOM 1467 C CA . LYS A 1 186 ? -5.466 -13.749 -1.746 1.00 98.25 186 LYS A CA 1
ATOM 1468 C C . LYS A 1 186 ? -5.648 -12.986 -0.440 1.00 98.25 186 LYS A C 1
ATOM 1470 O O . LYS A 1 186 ? -4.871 -13.152 0.498 1.00 98.25 186 LYS A O 1
ATOM 1475 N N . LEU A 1 187 ? -6.705 -12.186 -0.377 1.00 98.69 187 LEU A N 1
ATOM 1476 C CA . LEU A 1 187 ? -7.168 -11.526 0.836 1.00 98.69 187 LEU A CA 1
ATOM 1477 C C . LEU A 1 187 ? -8.387 -12.284 1.357 1.00 98.69 187 LEU A C 1
ATOM 1479 O O . LEU A 1 187 ? -9.277 -12.610 0.570 1.00 98.69 187 LEU A O 1
ATOM 1483 N N . THR A 1 188 ? -8.444 -12.557 2.659 1.00 98.62 188 THR A N 1
ATOM 1484 C CA . THR A 1 188 ? -9.592 -13.229 3.295 1.00 98.62 188 THR A CA 1
ATOM 1485 C C . THR A 1 188 ? -9.986 -12.491 4.568 1.00 98.62 188 THR A C 1
ATOM 1487 O O . THR A 1 188 ? -9.137 -12.299 5.436 1.00 98.62 188 THR A O 1
ATOM 1490 N N . SER A 1 189 ? -11.247 -12.066 4.681 1.00 98.44 189 SER A N 1
ATOM 1491 C CA . SER A 1 189 ? -11.778 -11.429 5.886 1.00 98.44 189 SER A CA 1
ATOM 1492 C C . SER A 1 189 ? -12.307 -12.454 6.887 1.00 98.44 189 SER A C 1
ATOM 1494 O O . SER A 1 189 ? -12.833 -13.503 6.520 1.00 98.44 189 SER A O 1
ATOM 1496 N N . GLY A 1 190 ? -12.203 -12.128 8.170 1.00 97.50 190 GLY A N 1
ATOM 1497 C CA . GLY A 1 190 ? -12.705 -12.940 9.272 1.00 97.50 190 GLY A CA 1
ATOM 1498 C C . GLY A 1 190 ? -12.736 -12.151 10.578 1.00 97.50 190 GLY A C 1
ATOM 1499 O O . GLY A 1 190 ? -12.484 -10.945 10.608 1.00 97.50 190 GLY A O 1
ATOM 1500 N N . SER A 1 191 ? -13.042 -12.826 11.680 1.00 95.38 191 SER A N 1
ATOM 1501 C CA . SER A 1 191 ? -13.001 -12.219 13.015 1.00 95.38 191 SER A CA 1
ATOM 1502 C C . SER A 1 191 ? -11.554 -11.982 13.458 1.00 95.38 191 SER A C 1
ATOM 1504 O O . SER A 1 191 ? -10.751 -12.911 13.455 1.00 95.38 191 SER A O 1
ATOM 1506 N N . GLY A 1 192 ? -11.214 -10.752 13.857 1.00 93.00 192 GLY A N 1
ATOM 1507 C CA . GLY A 1 192 ? -9.857 -10.378 14.287 1.00 93.00 192 GLY A CA 1
ATOM 1508 C C . GLY A 1 192 ? -9.635 -10.357 15.801 1.00 93.00 192 GLY A C 1
ATOM 1509 O O . GLY A 1 192 ? -8.498 -10.235 16.257 1.00 93.00 192 GLY A O 1
ATOM 1510 N N . GLY A 1 193 ? -10.709 -10.487 16.585 1.00 95.19 193 GLY A N 1
ATOM 1511 C CA . GLY A 1 193 ? -10.683 -10.365 18.043 1.00 95.19 193 GLY A CA 1
ATOM 1512 C C . GLY A 1 193 ? -10.366 -8.945 18.525 1.00 95.19 193 GLY A C 1
ATOM 1513 O O . GLY A 1 193 ? -10.328 -7.988 17.745 1.00 95.19 193 GLY A O 1
ATOM 1514 N N . ALA A 1 194 ? -10.127 -8.806 19.829 1.00 96.75 194 ALA A N 1
ATOM 1515 C CA . ALA A 1 194 ? -9.857 -7.516 20.449 1.00 96.75 194 ALA A CA 1
ATOM 1516 C C . ALA A 1 194 ? -8.415 -7.035 20.216 1.00 96.75 194 ALA A C 1
ATOM 1518 O O . ALA A 1 194 ? -7.453 -7.713 20.590 1.00 96.75 194 ALA A O 1
ATOM 1519 N N . VAL A 1 195 ? -8.258 -5.804 19.726 1.00 97.00 195 VAL A N 1
ATOM 1520 C CA . VAL A 1 195 ? -6.971 -5.087 19.694 1.00 97.00 195 VAL A CA 1
ATOM 1521 C C . VAL A 1 195 ? -7.006 -3.872 20.618 1.00 97.00 195 VAL A C 1
ATOM 1523 O O . VAL A 1 195 ? -8.059 -3.277 20.853 1.00 97.00 195 VAL A O 1
ATOM 1526 N N . LYS A 1 196 ? -5.849 -3.483 21.164 1.00 96.75 196 LYS A N 1
ATOM 1527 C CA . LYS A 1 196 ? -5.724 -2.242 21.940 1.00 96.75 196 LYS A CA 1
ATOM 1528 C C . LYS A 1 196 ? -5.555 -1.061 20.980 1.00 96.75 196 LYS A C 1
ATOM 1530 O O . LYS A 1 196 ? -4.473 -0.885 20.425 1.00 96.75 196 LYS A O 1
ATOM 1535 N N . ALA A 1 197 ? -6.600 -0.256 20.830 1.00 96.62 197 ALA A N 1
ATOM 1536 C CA . ALA A 1 197 ? -6.552 1.022 20.136 1.00 96.62 197 ALA A CA 1
ATOM 1537 C C . ALA A 1 197 ? -5.923 2.094 21.038 1.00 96.62 197 ALA A C 1
ATOM 1539 O O . ALA A 1 197 ? -6.234 2.175 22.228 1.00 96.62 197 ALA A O 1
ATOM 1540 N N . ASP A 1 198 ? -5.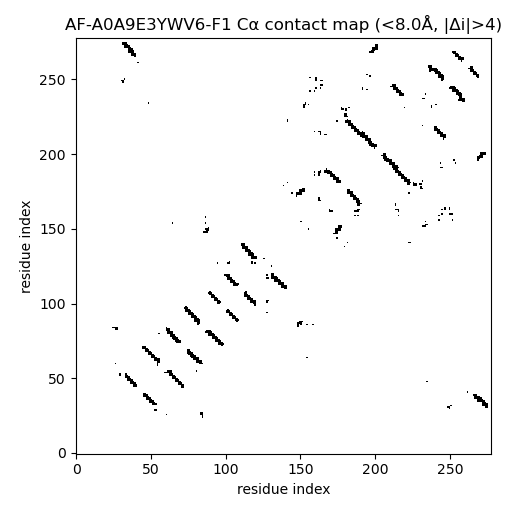020 2.888 20.467 1.00 96.88 198 ASP A N 1
ATOM 1541 C CA . ASP A 1 198 ? -4.358 4.020 21.122 1.00 96.88 198 ASP A CA 1
ATOM 1542 C C . ASP A 1 198 ? -3.835 4.988 20.049 1.00 96.88 198 ASP A C 1
ATOM 1544 O O . ASP A 1 198 ? -2.691 4.875 19.593 1.00 96.88 198 ASP A O 1
ATOM 1548 N N . TYR A 1 199 ? -4.710 5.882 19.582 1.00 97.50 199 TYR A N 1
ATOM 1549 C CA . TYR A 1 199 ? -4.413 6.798 18.479 1.00 97.50 199 TYR A CA 1
ATOM 1550 C C . TYR A 1 199 ? -5.065 8.170 18.664 1.00 97.50 199 TYR A C 1
ATOM 1552 O O . TYR A 1 199 ? -6.079 8.334 19.342 1.00 97.50 199 TYR A O 1
ATOM 1560 N N . LYS A 1 200 ? -4.474 9.183 18.031 1.00 97.75 200 LYS A N 1
ATOM 1561 C CA . LYS A 1 200 ? -4.997 10.552 18.005 1.00 97.75 200 LYS A CA 1
ATOM 1562 C C . LYS A 1 200 ? -5.877 10.773 16.781 1.00 97.75 200 LYS A C 1
ATOM 1564 O O . LYS A 1 200 ? -5.545 10.308 15.694 1.00 97.75 200 LYS A O 1
ATOM 1569 N N . VAL A 1 201 ? -6.936 11.555 16.936 1.00 96.88 201 VAL A N 1
ATOM 1570 C CA . VAL A 1 201 ? -7.752 12.032 15.817 1.00 96.88 201 VAL A CA 1
ATOM 1571 C C . VAL A 1 201 ? -7.490 13.526 15.635 1.00 96.88 201 VAL A C 1
ATOM 1573 O O . VAL A 1 201 ? -7.573 14.293 16.594 1.00 96.88 201 VAL A O 1
ATOM 1576 N N . THR A 1 202 ? -7.118 13.964 14.429 1.00 94.75 202 THR A N 1
ATOM 1577 C CA . THR A 1 202 ? -6.836 15.386 14.166 1.00 94.75 202 THR A CA 1
ATOM 1578 C C . THR A 1 202 ? -8.058 16.249 14.495 1.00 94.75 202 THR A C 1
ATOM 1580 O O . THR A 1 202 ? -9.120 16.066 13.909 1.00 94.75 202 THR A O 1
ATOM 1583 N N . GLY A 1 203 ? -7.896 17.204 15.417 1.00 92.12 203 GLY A N 1
ATOM 1584 C CA . GLY A 1 203 ? -8.967 18.122 15.826 1.00 92.12 203 GLY A CA 1
ATOM 1585 C C . GLY A 1 203 ? -10.016 17.522 16.769 1.00 92.12 203 GLY A C 1
ATOM 1586 O O . GLY A 1 203 ? -11.023 18.176 17.024 1.00 92.12 203 GLY A O 1
ATOM 1587 N N . GLN A 1 204 ? -9.805 16.307 17.286 1.00 93.44 204 GLN A N 1
ATOM 1588 C CA . GLN A 1 204 ? -10.707 15.639 18.230 1.00 93.44 204 GLN A CA 1
ATOM 1589 C C . GLN A 1 204 ? -9.919 15.009 19.390 1.00 93.44 204 GLN A C 1
ATOM 1591 O O . GLN A 1 204 ? -8.685 15.041 19.423 1.00 93.44 204 GLN A O 1
ATOM 1596 N N . GLU A 1 205 ? -10.635 14.445 20.363 1.00 92.12 205 GLU A N 1
ATOM 1597 C CA . GLU A 1 205 ? -10.021 13.701 21.462 1.00 92.12 205 GLU A CA 1
ATOM 1598 C C . GLU A 1 205 ? -9.343 12.413 20.970 1.00 92.12 205 GLU A C 1
ATOM 1600 O O . GLU A 1 205 ? -9.705 11.825 19.948 1.00 92.12 205 GLU A O 1
ATOM 1605 N N . ALA A 1 206 ? -8.315 11.977 21.701 1.00 94.56 206 ALA A N 1
ATOM 1606 C CA . ALA A 1 206 ? -7.640 10.719 21.415 1.00 94.56 206 ALA A CA 1
ATOM 1607 C C . ALA A 1 206 ? -8.539 9.523 21.762 1.00 94.56 206 ALA A C 1
ATOM 1609 O O . ALA A 1 206 ? -9.299 9.557 22.728 1.00 94.56 206 ALA A O 1
ATOM 1610 N N . VAL A 1 207 ? -8.397 8.439 21.004 1.00 95.75 207 VAL A N 1
ATOM 1611 C CA . VAL A 1 207 ? -9.121 7.186 21.226 1.00 95.75 207 VAL A CA 1
ATOM 1612 C C . VAL A 1 207 ? -8.197 6.197 21.923 1.00 95.75 207 VAL A C 1
ATOM 1614 O O . VAL A 1 207 ? -7.101 5.911 21.438 1.00 95.75 207 VAL A O 1
ATOM 1617 N N . SER A 1 208 ? -8.655 5.642 23.046 1.00 96.69 208 SER A N 1
ATOM 1618 C CA . SER A 1 208 ? -7.953 4.586 23.773 1.00 96.69 208 SER A CA 1
ATOM 1619 C C . SER A 1 208 ? -8.931 3.533 24.284 1.00 96.69 208 SER A C 1
ATOM 1621 O O . SER A 1 208 ? -9.985 3.869 24.822 1.00 96.69 208 SER A O 1
ATOM 1623 N N . GLY A 1 209 ? -8.595 2.253 24.128 1.00 96.31 209 GLY A N 1
ATOM 1624 C CA . GLY A 1 209 ? -9.432 1.158 24.618 1.00 96.31 209 GLY A CA 1
ATOM 1625 C C . GLY A 1 209 ? -9.196 -0.159 23.891 1.00 96.31 209 GLY A C 1
ATOM 1626 O O . GLY A 1 209 ? -8.312 -0.274 23.044 1.00 96.31 209 GLY A O 1
ATOM 1627 N N . LYS A 1 210 ? -9.987 -1.176 24.232 1.00 97.50 210 LYS A N 1
ATOM 1628 C CA . LYS A 1 210 ? -10.054 -2.422 23.459 1.00 97.50 210 LYS A CA 1
ATOM 1629 C C . LYS A 1 210 ? -11.168 -2.311 22.422 1.00 97.50 210 LYS A C 1
ATOM 1631 O O . LYS A 1 210 ? -12.275 -1.907 22.767 1.00 97.50 210 LYS A O 1
ATOM 1636 N N . VAL A 1 211 ? -10.868 -2.680 21.182 1.00 97.12 211 VAL A N 1
ATOM 1637 C CA . VAL A 1 211 ? -11.804 -2.657 20.052 1.00 97.12 211 VAL A CA 1
ATOM 1638 C C . VAL A 1 211 ? -11.855 -4.057 19.455 1.00 97.12 211 VAL A C 1
ATOM 1640 O O . VAL A 1 211 ? -10.808 -4.607 19.125 1.00 97.12 211 VAL A O 1
ATOM 1643 N N . GLU A 1 212 ? -13.051 -4.634 19.335 1.00 97.69 212 GLU A N 1
ATOM 1644 C CA . GLU A 1 212 ? -13.263 -5.857 18.552 1.00 97.69 212 GLU A CA 1
ATOM 1645 C C . GLU A 1 212 ? -13.089 -5.549 17.070 1.00 97.69 212 GLU A C 1
ATOM 1647 O O . GLU A 1 212 ? -13.606 -4.542 16.589 1.00 97.69 212 GLU A O 1
ATOM 1652 N N . THR A 1 213 ? -12.366 -6.404 16.351 1.00 98.06 213 THR A N 1
ATOM 1653 C CA . THR A 1 213 ? -11.943 -6.113 14.978 1.00 98.06 213 THR A CA 1
ATOM 1654 C C . THR A 1 213 ? -12.421 -7.131 13.959 1.00 98.06 213 THR A C 1
ATOM 1656 O O . THR A 1 213 ? -12.669 -8.299 14.268 1.00 98.06 213 THR A O 1
ATOM 1659 N N . ILE A 1 214 ? -12.482 -6.678 12.709 1.00 98.19 214 ILE A N 1
ATOM 1660 C CA . ILE A 1 214 ? -12.460 -7.551 11.534 1.00 98.19 214 ILE A CA 1
ATOM 1661 C C . ILE A 1 214 ? -10.997 -7.692 11.115 1.00 98.19 214 ILE A C 1
ATOM 1663 O O . ILE A 1 214 ? -10.298 -6.689 10.965 1.00 98.19 214 ILE A O 1
ATOM 1667 N N . ALA A 1 215 ? -10.529 -8.923 10.937 1.00 98.44 215 ALA A N 1
ATOM 1668 C CA . ALA A 1 215 ? -9.208 -9.203 10.395 1.00 98.44 215 ALA A CA 1
ATOM 1669 C C . ALA A 1 215 ? -9.294 -9.468 8.893 1.00 98.44 215 ALA A C 1
ATOM 1671 O O . ALA A 1 215 ? -10.253 -10.073 8.418 1.00 98.44 215 ALA A O 1
ATOM 1672 N N . VAL A 1 216 ? -8.265 -9.059 8.158 1.00 98.81 216 VAL A N 1
ATOM 1673 C CA . VAL A 1 216 ? -8.028 -9.481 6.778 1.00 98.81 216 VAL A CA 1
ATOM 1674 C C . VAL A 1 216 ? -6.637 -10.083 6.691 1.00 98.81 216 VAL A C 1
ATOM 1676 O O . VAL A 1 216 ? -5.643 -9.373 6.846 1.00 98.81 216 VAL A O 1
ATOM 1679 N N . ALA A 1 217 ? -6.581 -11.388 6.446 1.00 98.62 217 ALA A N 1
ATOM 1680 C CA . ALA A 1 217 ? -5.343 -12.103 6.179 1.00 98.62 217 ALA A CA 1
ATOM 1681 C C . ALA A 1 217 ? -4.938 -11.912 4.712 1.00 98.62 217 ALA A C 1
ATOM 1683 O O . ALA A 1 217 ? -5.783 -12.002 3.815 1.00 98.62 217 ALA A O 1
ATOM 1684 N N . ILE A 1 218 ? -3.652 -11.660 4.480 1.00 98.56 218 ILE A N 1
ATOM 1685 C CA . ILE A 1 218 ? -3.027 -11.533 3.165 1.00 98.56 218 ILE A CA 1
ATOM 1686 C C . ILE A 1 218 ? -2.091 -12.721 2.980 1.00 98.56 218 ILE A C 1
ATOM 1688 O O . ILE A 1 218 ? -1.135 -12.892 3.733 1.00 98.56 218 ILE A O 1
ATOM 1692 N N . HIS A 1 219 ? -2.348 -13.510 1.943 1.00 97.81 219 HIS A N 1
ATOM 1693 C CA . HIS A 1 219 ? -1.473 -14.595 1.529 1.00 97.81 219 HIS A CA 1
ATOM 1694 C C . HIS A 1 219 ? -0.962 -14.327 0.118 1.00 97.81 219 HIS A C 1
ATOM 1696 O O . HIS A 1 219 ? -1.765 -14.182 -0.806 1.00 97.81 219 HIS A O 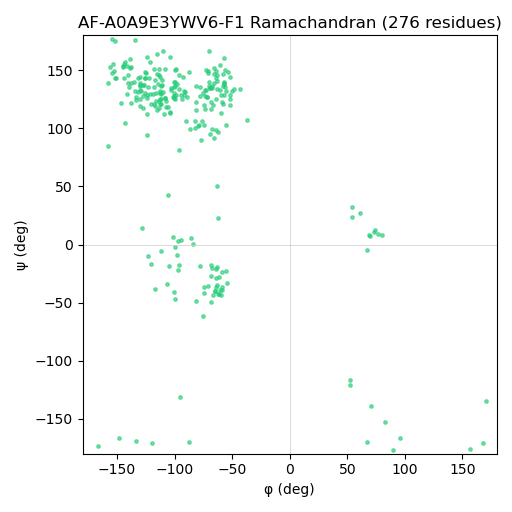1
ATOM 1702 N N . ALA A 1 220 ? 0.358 -14.252 -0.038 1.00 97.50 220 ALA A N 1
ATOM 1703 C CA . ALA A 1 220 ? 1.018 -14.024 -1.314 1.00 97.50 220 ALA A CA 1
ATOM 1704 C C . ALA A 1 220 ? 1.782 -15.272 -1.752 1.00 97.50 220 ALA A C 1
ATOM 1706 O O . ALA A 1 220 ? 2.491 -15.889 -0.961 1.00 97.50 220 ALA A O 1
ATOM 1707 N N . SER A 1 221 ? 1.658 -15.611 -3.029 1.00 96.62 221 SER A N 1
ATOM 1708 C CA . SER A 1 221 ? 2.455 -16.648 -3.680 1.00 96.62 221 SER A CA 1
ATOM 1709 C C . SER A 1 221 ? 3.042 -16.095 -4.979 1.00 96.62 221 SER A C 1
ATOM 1711 O O . SER A 1 221 ? 2.309 -15.407 -5.700 1.00 96.62 221 SER A O 1
ATOM 1713 N N . PRO A 1 222 ? 4.311 -16.389 -5.315 1.00 96.94 222 PRO A N 1
ATOM 1714 C CA . PRO A 1 222 ? 4.894 -16.003 -6.596 1.00 96.94 222 PRO A CA 1
ATOM 1715 C C . PRO A 1 222 ? 4.008 -16.399 -7.783 1.00 96.94 222 PRO A C 1
ATOM 1717 O O . PRO A 1 222 ? 3.528 -17.530 -7.871 1.00 96.94 222 PRO A O 1
ATOM 1720 N N . GLU A 1 223 ? 3.791 -15.463 -8.702 1.00 95.94 223 GLU A N 1
ATOM 1721 C CA . GLU A 1 223 ? 3.068 -15.690 -9.953 1.00 95.94 223 GLU A CA 1
ATOM 1722 C C . GLU A 1 223 ? 4.091 -15.970 -11.063 1.00 95.94 223 GLU A C 1
ATOM 1724 O O . GLU A 1 223 ? 4.488 -15.084 -11.821 1.00 95.94 223 GLU A O 1
ATOM 1729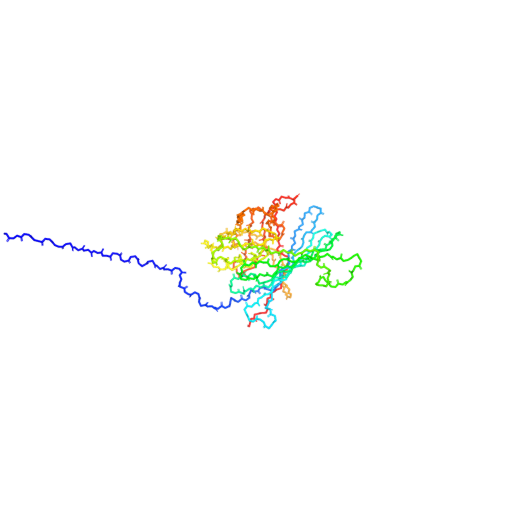 N N . GLY A 1 224 ? 4.547 -17.223 -11.120 1.00 92.44 224 GLY A N 1
ATOM 1730 C CA . GLY A 1 224 ? 5.629 -17.664 -12.002 1.00 92.44 224 GLY A CA 1
ATOM 1731 C C . GLY A 1 224 ? 6.994 -17.681 -11.311 1.00 92.44 224 GLY A C 1
ATOM 1732 O O . GLY A 1 224 ? 7.095 -17.644 -10.086 1.00 92.44 224 GLY A O 1
ATOM 1733 N N . ALA A 1 225 ? 8.058 -17.792 -12.109 1.00 92.75 225 ALA A N 1
ATOM 1734 C CA . ALA A 1 225 ? 9.422 -17.736 -11.595 1.00 92.75 225 ALA A CA 1
ATOM 1735 C C . ALA A 1 225 ? 9.770 -16.301 -11.183 1.00 92.75 225 ALA A C 1
ATOM 1737 O O . ALA A 1 225 ? 9.536 -15.362 -11.948 1.00 92.75 225 ALA A O 1
ATOM 1738 N N . LEU A 1 226 ? 10.352 -16.144 -9.995 1.00 94.12 226 LEU A N 1
ATOM 1739 C CA . LEU A 1 226 ? 10.858 -14.852 -9.553 1.00 94.12 226 LEU A CA 1
ATOM 1740 C C . LEU A 1 226 ? 12.056 -14.445 -10.422 1.00 94.12 226 LEU A C 1
ATOM 1742 O O . LEU A 1 226 ? 12.925 -15.259 -10.740 1.00 94.12 226 LEU A O 1
ATOM 1746 N N . ALA A 1 227 ? 12.080 -13.180 -10.826 1.00 90.94 227 ALA A N 1
ATOM 1747 C CA . ALA A 1 227 ? 13.183 -12.583 -11.570 1.00 90.94 227 ALA A CA 1
ATOM 1748 C C . ALA A 1 227 ? 14.382 -12.239 -10.666 1.00 90.94 227 ALA A C 1
ATOM 1750 O O . ALA A 1 227 ? 15.483 -12.025 -11.175 1.00 90.94 227 ALA A O 1
ATOM 1751 N N . ASP A 1 228 ? 14.151 -12.150 -9.357 1.00 87.81 228 ASP A N 1
ATOM 1752 C CA . ASP A 1 228 ? 15.126 -11.864 -8.301 1.00 87.81 228 ASP A CA 1
ATOM 1753 C C . ASP A 1 228 ? 14.693 -12.595 -7.012 1.00 87.81 228 ASP A C 1
ATOM 1755 O O . ASP A 1 228 ? 13.805 -13.449 -7.058 1.00 87.81 228 ASP A O 1
ATOM 1759 N N . ASP A 1 229 ? 15.278 -12.252 -5.869 1.00 92.44 229 ASP A N 1
ATOM 1760 C CA . ASP A 1 229 ? 14.812 -12.709 -4.557 1.00 92.44 229 ASP A CA 1
ATOM 1761 C C . ASP A 1 229 ? 13.335 -12.342 -4.289 1.00 92.44 229 ASP A C 1
ATOM 1763 O O . ASP A 1 229 ? 12.761 -11.436 -4.910 1.00 92.44 229 ASP A O 1
ATOM 1767 N N . ASP A 1 230 ? 12.719 -13.049 -3.335 1.00 93.88 230 ASP A N 1
ATOM 1768 C CA . ASP A 1 230 ? 11.395 -12.693 -2.818 1.00 93.88 230 ASP A CA 1
ATOM 1769 C C . ASP A 1 230 ? 11.438 -11.275 -2.227 1.00 93.88 230 ASP A C 1
ATOM 1771 O O . ASP A 1 230 ? 12.248 -10.948 -1.358 1.00 93.88 230 ASP A O 1
ATOM 1775 N N . ASP A 1 231 ? 10.573 -10.419 -2.757 1.00 95.75 231 ASP A N 1
ATOM 1776 C CA . ASP A 1 231 ? 10.503 -8.992 -2.466 1.00 95.75 231 ASP A CA 1
ATOM 1777 C C . ASP A 1 231 ? 9.087 -8.544 -2.077 1.00 95.75 231 ASP A C 1
ATOM 1779 O O . ASP A 1 231 ? 8.793 -7.338 -2.053 1.00 95.75 231 ASP A O 1
ATOM 1783 N N . PHE A 1 232 ? 8.194 -9.491 -1.769 1.00 97.44 232 PHE A N 1
ATOM 1784 C CA . PHE A 1 232 ? 6.850 -9.163 -1.317 1.00 97.44 232 PHE A CA 1
ATOM 1785 C C . PHE A 1 232 ? 6.861 -8.651 0.126 1.00 97.44 232 PHE A C 1
ATOM 1787 O O . PHE A 1 232 ? 7.232 -9.350 1.061 1.00 97.44 232 PHE A O 1
ATOM 1794 N N . SER A 1 233 ? 6.391 -7.419 0.325 1.00 96.38 233 SER A N 1
ATOM 1795 C CA . SER A 1 233 ? 6.138 -6.884 1.662 1.00 96.38 233 SER A CA 1
ATOM 1796 C C . SER A 1 233 ? 5.047 -5.818 1.656 1.00 96.38 233 SER A C 1
ATOM 1798 O O . SER A 1 233 ? 4.891 -5.065 0.690 1.00 96.38 233 SER A O 1
ATOM 1800 N N . VAL A 1 234 ? 4.312 -5.712 2.762 1.00 95.50 234 VAL A N 1
ATOM 1801 C CA . VAL A 1 234 ? 3.337 -4.643 3.011 1.00 95.50 234 VAL A CA 1
ATOM 1802 C C . VAL A 1 234 ? 3.829 -3.823 4.192 1.00 95.50 234 VAL A C 1
ATOM 1804 O O . VAL A 1 234 ? 3.940 -4.330 5.302 1.00 95.50 234 VAL A O 1
ATOM 1807 N N . LEU A 1 235 ? 4.149 -2.546 3.955 1.00 92.31 235 LEU A N 1
ATOM 1808 C CA . LEU A 1 235 ? 4.720 -1.646 4.971 1.00 92.31 235 LEU A CA 1
ATOM 1809 C C . LEU A 1 235 ? 5.992 -2.205 5.642 1.00 92.31 235 LEU A C 1
ATOM 1811 O O . LEU A 1 235 ? 6.258 -1.931 6.809 1.00 92.31 235 LEU A O 1
ATOM 1815 N N . GLY A 1 236 ? 6.785 -2.971 4.885 1.00 91.81 236 GLY A N 1
ATOM 1816 C CA . GLY A 1 236 ? 8.018 -3.600 5.363 1.00 91.81 236 GLY A CA 1
ATOM 1817 C C . GLY A 1 236 ? 7.815 -4.893 6.157 1.00 91.81 236 GLY A C 1
ATOM 1818 O O . GLY A 1 236 ? 8.790 -5.388 6.715 1.00 91.81 236 GLY A O 1
ATOM 1819 N N . LEU A 1 237 ? 6.586 -5.419 6.209 1.00 94.38 237 LEU A N 1
ATOM 1820 C CA . LEU A 1 237 ? 6.274 -6.731 6.772 1.00 94.38 237 LEU A CA 1
ATOM 1821 C C . LEU A 1 237 ? 6.127 -7.776 5.666 1.00 94.38 237 LEU A C 1
ATOM 1823 O O . LEU A 1 237 ? 5.512 -7.483 4.639 1.00 94.38 237 LEU A O 1
ATOM 1827 N N . ASP A 1 238 ? 6.645 -8.973 5.901 1.00 94.19 238 ASP A N 1
ATOM 1828 C CA . ASP A 1 238 ? 6.519 -10.160 5.055 1.00 94.19 238 ASP A CA 1
ATOM 1829 C C . ASP A 1 238 ? 5.833 -11.314 5.822 1.00 94.19 238 ASP A C 1
ATOM 1831 O O . ASP A 1 238 ? 5.244 -11.110 6.893 1.00 94.19 238 ASP A O 1
ATOM 1835 N N . GLY A 1 239 ? 5.824 -12.509 5.223 1.00 91.06 239 GLY A N 1
ATOM 1836 C CA . GLY A 1 239 ? 5.239 -13.709 5.818 1.00 91.06 239 GLY A CA 1
ATOM 1837 C C . GLY A 1 239 ? 3.709 -13.680 5.888 1.00 91.06 239 GLY A C 1
ATOM 1838 O O . GLY A 1 239 ? 3.024 -13.284 4.941 1.00 91.06 239 GLY A O 1
ATOM 1839 N N . GLU A 1 240 ? 3.158 -14.147 7.010 1.00 92.12 240 GLU A N 1
ATOM 1840 C CA . GLU A 1 240 ? 1.717 -14.097 7.271 1.00 92.12 240 GLU A CA 1
ATOM 1841 C C . GLU A 1 240 ? 1.312 -12.687 7.720 1.00 92.12 240 GLU A C 1
ATOM 1843 O O . GLU A 1 240 ? 1.513 -12.292 8.871 1.00 92.12 240 GLU A O 1
ATOM 1848 N N . ILE A 1 241 ? 0.720 -11.920 6.804 1.00 98.25 241 ILE A N 1
ATOM 1849 C CA . ILE A 1 241 ? 0.327 -10.534 7.064 1.00 98.25 241 ILE A CA 1
ATOM 1850 C C . ILE A 1 241 ? -1.164 -10.471 7.402 1.00 98.25 241 ILE A C 1
ATOM 1852 O O . ILE A 1 241 ? -2.005 -10.959 6.646 1.00 98.25 241 ILE A O 1
ATOM 1856 N N . ILE A 1 242 ? -1.514 -9.817 8.514 1.00 98.56 242 ILE A N 1
ATOM 1857 C CA . ILE A 1 242 ? -2.907 -9.648 8.956 1.00 98.56 242 ILE A CA 1
ATOM 1858 C C . ILE A 1 242 ? -3.179 -8.182 9.286 1.00 98.56 242 ILE A C 1
ATOM 1860 O O . ILE A 1 242 ? -2.500 -7.589 10.126 1.00 98.56 242 ILE A O 1
ATOM 1864 N N . LEU A 1 243 ? -4.205 -7.601 8.663 1.00 98.62 243 LEU A N 1
ATOM 1865 C CA . LEU A 1 243 ? -4.689 -6.252 8.959 1.00 98.62 243 LEU A CA 1
ATOM 1866 C C . LEU A 1 243 ? -5.929 -6.322 9.845 1.00 98.62 243 LEU A C 1
ATOM 1868 O O . LEU A 1 243 ? -6.840 -7.096 9.567 1.00 98.62 243 LEU A O 1
ATOM 1872 N N . PHE A 1 244 ? -5.986 -5.483 10.875 1.00 98.50 244 PHE A N 1
ATOM 1873 C CA . PHE A 1 244 ? -7.091 -5.416 11.829 1.00 98.50 244 PHE A CA 1
ATOM 1874 C C . PHE A 1 244 ? -7.825 -4.088 11.685 1.00 98.50 244 PHE A C 1
ATOM 1876 O O . PHE A 1 244 ? -7.217 -3.019 11.794 1.00 98.50 244 PHE A O 1
ATOM 1883 N N . PHE A 1 245 ? -9.134 -4.164 11.473 1.00 98.38 245 PHE A N 1
ATOM 1884 C CA . PHE A 1 245 ? -9.996 -3.019 11.208 1.00 98.38 245 PHE A CA 1
ATOM 1885 C C . PHE A 1 245 ? -11.006 -2.814 12.330 1.00 98.38 245 PHE A C 1
ATOM 1887 O O . PHE A 1 245 ? -11.622 -3.775 12.796 1.00 98.38 245 PHE A O 1
ATOM 1894 N N . ASP A 1 246 ? -11.221 -1.558 12.721 1.00 97.00 246 ASP A N 1
ATOM 1895 C CA . ASP A 1 246 ? -12.387 -1.179 13.519 1.00 97.00 246 ASP A CA 1
ATOM 1896 C C . ASP A 1 246 ? -13.656 -1.324 12.657 1.00 97.00 246 ASP A C 1
ATOM 1898 O O . ASP A 1 246 ? -13.794 -0.597 11.669 1.00 97.00 246 ASP A O 1
ATOM 1902 N N . PRO A 1 247 ? -14.603 -2.212 13.008 1.00 94.50 247 PRO A N 1
ATOM 1903 C CA . PRO A 1 247 ? -15.818 -2.427 12.228 1.00 94.50 247 PRO A CA 1
ATOM 1904 C C . PRO A 1 247 ? -16.730 -1.196 12.178 1.00 94.50 247 PRO A C 1
ATOM 1906 O O . PRO A 1 247 ? -17.561 -1.105 11.277 1.00 94.50 247 PRO A O 1
ATOM 1909 N N . LYS A 1 248 ? -16.610 -0.253 13.126 1.00 92.88 248 LYS A N 1
ATOM 1910 C CA . LYS A 1 248 ? -17.450 0.954 13.155 1.00 92.88 248 LYS A CA 1
ATOM 1911 C C . LYS A 1 248 ? -16.937 2.034 12.212 1.00 92.88 248 LYS A C 1
ATOM 1913 O O . LYS A 1 248 ? -17.718 2.625 11.475 1.00 92.88 248 LYS A O 1
ATOM 1918 N N . SER A 1 249 ? -15.640 2.325 12.269 1.00 92.94 249 SER A N 1
ATOM 1919 C CA . SER A 1 249 ? -15.032 3.422 11.504 1.00 92.94 249 SER A CA 1
ATOM 1920 C C . SER A 1 249 ? -14.399 2.978 10.182 1.00 92.94 249 SER A C 1
ATOM 1922 O O . SER A 1 249 ? -14.136 3.819 9.318 1.00 92.94 249 SER A O 1
ATOM 1924 N N . GLY A 1 250 ? -14.136 1.677 10.025 1.00 94.62 250 GLY A N 1
ATOM 1925 C CA . GLY A 1 250 ? -13.351 1.116 8.925 1.00 94.62 250 GLY A CA 1
ATOM 1926 C C . GLY A 1 250 ? -11.849 1.397 9.043 1.00 94.62 250 GLY A C 1
ATOM 1927 O O . GLY A 1 250 ? -11.114 1.188 8.077 1.00 94.62 250 GLY A O 1
ATOM 1928 N N . LEU A 1 251 ? -11.376 1.904 10.191 1.00 97.50 251 LEU A N 1
ATOM 1929 C CA . LEU A 1 251 ? -9.974 2.270 10.367 1.00 97.50 251 LEU A CA 1
ATOM 1930 C C . LEU A 1 251 ? -9.077 1.028 10.465 1.00 97.50 251 LEU A C 1
ATOM 1932 O O . LEU A 1 251 ? -9.317 0.188 11.332 1.00 97.50 251 LEU A O 1
ATOM 1936 N N . PRO A 1 252 ? -8.010 0.926 9.652 1.00 97.75 252 PRO A N 1
ATOM 1937 C CA . PRO A 1 252 ? -6.942 -0.056 9.847 1.00 97.75 252 PRO A CA 1
ATOM 1938 C C . PRO A 1 252 ? -6.118 0.286 11.098 1.00 97.75 252 PRO A C 1
ATOM 1940 O O . PRO A 1 252 ? -5.186 1.094 11.053 1.00 97.75 252 PRO A O 1
ATOM 1943 N N . LEU A 1 253 ? -6.470 -0.331 12.224 1.00 98.12 253 LEU A N 1
ATOM 1944 C CA . LEU A 1 253 ? -5.889 -0.056 13.539 1.00 98.12 253 LEU A CA 1
ATOM 1945 C C . LEU A 1 253 ? -4.485 -0.638 13.699 1.00 98.12 253 LEU A C 1
ATOM 1947 O O . LEU A 1 253 ? -3.638 -0.059 14.384 1.00 98.12 253 LEU A O 1
ATOM 1951 N N . GLN A 1 254 ? -4.254 -1.811 13.115 1.00 97.44 254 GLN A N 1
ATOM 1952 C CA . GLN A 1 254 ? -3.038 -2.577 13.335 1.00 97.44 254 GLN A CA 1
ATOM 1953 C C . GLN A 1 254 ? -2.739 -3.490 12.149 1.00 97.44 254 GLN A C 1
ATOM 1955 O O . GLN A 1 254 ? -3.652 -4.011 11.511 1.00 97.44 254 GLN A O 1
ATOM 1960 N N . ILE A 1 255 ? -1.454 -3.716 11.895 1.00 97.56 255 ILE A N 1
ATOM 1961 C CA . ILE A 1 255 ? -0.955 -4.659 10.897 1.00 97.56 255 ILE A CA 1
ATOM 1962 C C . ILE A 1 255 ? 0.048 -5.572 11.594 1.00 97.56 255 ILE A C 1
ATOM 1964 O O . ILE A 1 255 ? 0.946 -5.078 12.275 1.00 97.56 255 ILE A O 1
ATOM 1968 N N . ARG A 1 256 ? -0.131 -6.885 11.472 1.00 97.19 256 ARG A N 1
ATOM 1969 C CA . ARG A 1 256 ? 0.809 -7.908 11.946 1.00 97.19 256 ARG A CA 1
ATOM 1970 C C . ARG A 1 256 ? 1.497 -8.569 10.765 1.00 97.19 256 ARG A C 1
ATOM 1972 O O . ARG A 1 256 ? 0.906 -8.653 9.693 1.00 97.19 256 ARG A O 1
ATOM 1979 N N . GLY A 1 257 ? 2.712 -9.032 11.003 1.00 96.62 257 GLY A N 1
ATOM 1980 C CA . GLY A 1 257 ? 3.534 -9.771 10.055 1.00 96.62 257 GLY A CA 1
ATOM 1981 C C . GLY A 1 257 ? 4.957 -9.876 10.582 1.00 96.62 257 GLY A C 1
ATOM 1982 O O . GLY A 1 257 ? 5.225 -9.502 11.732 1.00 96.62 257 GLY A O 1
ATOM 1983 N N . ASP A 1 258 ? 5.865 -10.348 9.743 1.00 94.62 258 ASP A N 1
ATOM 1984 C CA . ASP A 1 258 ? 7.264 -10.510 10.112 1.00 94.62 258 ASP A CA 1
ATOM 1985 C C . ASP A 1 258 ? 8.092 -9.344 9.563 1.00 94.62 258 ASP A C 1
ATOM 1987 O O . ASP A 1 258 ? 7.998 -8.975 8.398 1.00 94.62 258 ASP A O 1
ATOM 1991 N N . ALA A 1 259 ? 8.866 -8.692 10.432 1.00 91.25 259 ALA A N 1
ATOM 1992 C CA . ALA A 1 259 ? 9.777 -7.628 10.028 1.00 91.25 259 ALA A CA 1
ATOM 1993 C C . ALA A 1 259 ? 11.210 -8.167 9.915 1.00 91.25 259 ALA A C 1
ATOM 1995 O O . ALA A 1 259 ? 11.695 -8.822 10.853 1.00 91.25 259 ALA A O 1
ATOM 1996 N N . PRO A 1 260 ? 11.955 -7.810 8.853 1.00 86.25 260 PRO A N 1
ATOM 1997 C CA . PRO A 1 260 ? 13.343 -8.219 8.701 1.00 86.25 260 PRO A CA 1
ATOM 1998 C C . PRO A 1 260 ? 14.180 -7.892 9.944 1.00 86.25 260 PRO A C 1
ATOM 2000 O O . PRO A 1 260 ? 14.209 -6.755 10.418 1.00 86.25 260 PRO A O 1
ATOM 2003 N N . ARG A 1 261 ? 14.899 -8.898 10.462 1.00 84.94 261 ARG A N 1
ATOM 2004 C CA . ARG A 1 261 ? 15.777 -8.827 11.655 1.00 84.94 261 ARG A CA 1
ATOM 2005 C C . ARG A 1 261 ? 15.079 -8.599 13.004 1.00 84.94 261 ARG A C 1
ATOM 2007 O O . ARG A 1 261 ? 15.762 -8.613 14.024 1.00 84.94 261 ARG A O 1
ATOM 2014 N N . ILE A 1 262 ? 13.766 -8.380 13.027 1.00 87.19 262 ILE A N 1
ATOM 2015 C CA . ILE A 1 262 ? 12.976 -8.218 14.260 1.00 87.19 262 ILE A CA 1
ATOM 2016 C C . ILE A 1 262 ? 12.132 -9.475 14.511 1.00 87.19 262 ILE A C 1
ATOM 2018 O O . ILE A 1 262 ? 11.961 -9.868 15.663 1.00 87.19 262 ILE A O 1
ATOM 2022 N N . GLY A 1 263 ? 11.665 -10.127 13.441 1.00 90.56 263 GLY A N 1
ATOM 2023 C CA . GLY A 1 263 ? 10.715 -11.234 13.501 1.00 90.56 263 GLY A CA 1
ATOM 2024 C C . GLY A 1 263 ? 9.280 -10.725 13.622 1.00 90.56 263 GLY A C 1
ATOM 2025 O O . GLY A 1 263 ? 8.973 -9.609 13.193 1.00 90.56 263 GLY A O 1
ATOM 2026 N N . ASN A 1 264 ? 8.415 -11.541 14.221 1.00 94.06 264 ASN A N 1
ATOM 2027 C CA . ASN A 1 264 ? 6.996 -11.236 14.333 1.00 94.06 264 ASN A CA 1
ATOM 2028 C C . ASN A 1 264 ? 6.742 -9.935 15.098 1.00 94.06 264 ASN A C 1
ATOM 2030 O O . ASN A 1 264 ? 7.257 -9.718 16.201 1.00 94.06 264 ASN A O 1
ATOM 2034 N N . THR A 1 265 ? 5.955 -9.047 14.502 1.00 93.44 265 THR A N 1
ATOM 2035 C CA . THR A 1 265 ? 5.739 -7.711 15.043 1.00 93.44 265 THR A CA 1
ATOM 2036 C C . THR A 1 265 ? 4.382 -7.139 14.651 1.00 93.44 265 THR A C 1
ATOM 2038 O O . THR A 1 265 ? 3.604 -7.725 13.897 1.00 93.44 265 THR A O 1
ATOM 2041 N N . GLU A 1 266 ? 4.092 -5.961 15.194 1.00 94.19 266 GLU A N 1
ATOM 2042 C CA . GLU A 1 266 ? 2.877 -5.218 14.916 1.00 94.19 266 GLU A CA 1
ATOM 2043 C C . GLU A 1 266 ? 3.179 -3.739 14.663 1.00 94.19 266 GLU A C 1
ATOM 2045 O O . GLU A 1 266 ? 3.876 -3.075 15.434 1.00 94.19 266 GLU A O 1
ATOM 2050 N N . ILE A 1 267 ? 2.609 -3.214 13.583 1.00 95.19 267 ILE A N 1
ATOM 2051 C CA . ILE A 1 267 ? 2.591 -1.794 13.246 1.00 95.19 267 ILE A CA 1
ATOM 2052 C C . ILE A 1 267 ? 1.227 -1.249 13.674 1.00 95.19 267 ILE A C 1
ATOM 2054 O O . ILE A 1 267 ? 0.193 -1.781 13.267 1.00 95.19 267 ILE A O 1
ATOM 2058 N N . LYS A 1 268 ? 1.205 -0.198 14.500 1.00 97.19 268 LYS A N 1
ATOM 2059 C CA . LYS A 1 268 ? -0.038 0.356 15.064 1.00 97.19 268 LYS A CA 1
ATOM 2060 C C . LYS A 1 268 ? -0.335 1.744 14.535 1.00 97.19 268 LYS A C 1
ATOM 2062 O O . LYS A 1 268 ? 0.579 2.554 14.364 1.00 97.19 268 LYS A O 1
ATOM 2067 N N . LEU A 1 269 ? -1.621 2.018 14.337 1.00 98.31 269 LEU A N 1
ATOM 2068 C CA . LEU A 1 269 ? -2.121 3.357 14.060 1.00 98.31 269 LEU A CA 1
ATOM 2069 C C . LEU A 1 269 ? -1.774 4.283 15.233 1.00 98.31 269 LEU A C 1
ATOM 2071 O O . LEU A 1 269 ? -1.973 3.932 16.397 1.00 98.31 269 LEU A O 1
ATOM 2075 N N . LYS A 1 270 ? -1.247 5.466 14.924 1.00 97.88 270 LYS A N 1
ATOM 2076 C CA . LYS A 1 270 ? -0.872 6.504 15.894 1.00 97.88 270 LYS A CA 1
ATOM 2077 C C . LYS A 1 270 ? -1.669 7.780 15.734 1.00 97.88 270 LYS A C 1
ATOM 2079 O O . LYS A 1 270 ? -2.034 8.392 16.741 1.00 97.88 270 LYS A O 1
ATOM 2084 N N . SER A 1 271 ? -1.952 8.170 14.501 1.00 98.25 271 SER A N 1
ATOM 2085 C CA . SER A 1 271 ? -2.862 9.270 14.219 1.00 98.25 271 SER A CA 1
ATOM 2086 C C . SER A 1 271 ? -3.673 9.021 12.965 1.00 98.25 271 SER A C 1
ATOM 2088 O O . SER A 1 271 ? -3.259 8.295 12.064 1.00 98.25 271 SER A O 1
ATOM 2090 N N . VAL A 1 272 ? -4.846 9.641 12.935 1.00 98.31 272 VAL A N 1
ATOM 2091 C CA . VAL A 1 272 ? -5.726 9.672 11.776 1.00 98.31 272 VAL A CA 1
ATOM 2092 C C . VAL A 1 272 ? -6.254 11.084 11.561 1.00 98.31 272 VAL A C 1
ATOM 2094 O O . VAL A 1 272 ? -6.639 11.777 12.508 1.00 98.31 272 VAL A O 1
ATOM 2097 N N . THR A 1 273 ? -6.321 11.491 10.299 1.00 98.00 273 THR A N 1
ATOM 2098 C CA . THR A 1 273 ? -7.131 12.629 9.864 1.00 98.00 273 THR A CA 1
ATOM 2099 C C . THR A 1 273 ? -8.370 12.086 9.170 1.00 98.00 273 THR A C 1
ATOM 2101 O O . THR A 1 273 ? -8.268 11.451 8.119 1.00 98.00 273 THR A O 1
ATOM 2104 N N . MET A 1 274 ? -9.538 12.317 9.768 1.00 95.69 274 MET A N 1
ATOM 2105 C CA . MET A 1 274 ? -10.824 11.959 9.169 1.00 95.69 274 MET A CA 1
ATOM 2106 C C . MET A 1 274 ? -11.153 12.912 8.020 1.00 95.69 274 MET A C 1
ATOM 2108 O O . MET A 1 274 ? -10.764 14.081 8.051 1.00 95.69 274 MET A O 1
ATOM 2112 N N . ARG A 1 275 ? -11.885 12.434 7.014 1.00 94.00 275 ARG A N 1
ATOM 2113 C CA . ARG A 1 275 ? -12.503 13.337 6.039 1.00 94.00 275 ARG A CA 1
ATOM 2114 C C . ARG A 1 275 ? -13.651 14.082 6.700 1.00 94.00 275 ARG A C 1
ATOM 2116 O O . ARG A 1 275 ? -14.319 13.544 7.583 1.00 94.00 275 ARG A O 1
ATOM 2123 N N . ALA A 1 276 ? -13.893 15.307 6.244 1.00 83.88 276 ALA A N 1
ATOM 2124 C CA . ALA A 1 276 ? -15.151 15.973 6.537 1.00 83.88 276 ALA A CA 1
ATOM 2125 C C . ALA A 1 276 ? -16.301 15.090 6.031 1.00 83.88 276 ALA A C 1
ATOM 2127 O O . ALA A 1 276 ? -16.188 14.483 4.962 1.00 83.88 276 ALA A O 1
ATOM 2128 N N . ALA A 1 277 ? -17.376 14.998 6.815 1.00 70.50 277 ALA A N 1
ATOM 2129 C CA . ALA A 1 277 ? -18.599 14.386 6.324 1.00 70.50 277 ALA A CA 1
ATOM 2130 C C . ALA A 1 277 ? -19.051 15.145 5.058 1.00 70.50 277 ALA A C 1
ATOM 2132 O O . ALA A 1 277 ? -18.900 16.371 5.031 1.00 70.50 277 ALA A O 1
ATOM 2133 N N . PRO A 1 278 ? -19.510 14.432 4.015 1.00 54.09 278 PRO A N 1
ATOM 2134 C CA . PRO A 1 278 ? -20.041 15.061 2.810 1.00 54.09 278 PRO A CA 1
ATOM 2135 C C . PRO A 1 278 ? -21.239 15.968 3.108 1.00 54.09 278 PRO A C 1
ATOM 2137 O O . PRO A 1 278 ? -21.962 15.699 4.097 1.00 54.09 278 PRO A O 1
#

Solvent-accessible surface area (backbone atoms only — not comparable to full-atom values): 15540 Å² total; per-residue (Å²): 140,80,90,80,88,78,84,86,82,80,80,81,78,79,75,76,76,64,91,75,69,77,73,73,91,63,64,59,79,77,66,61,51,35,35,41,32,34,45,31,80,55,99,90,42,54,38,38,39,36,42,35,55,43,76,36,87,98,37,90,62,30,28,32,43,39,36,43,35,35,43,78,77,34,36,35,44,36,42,34,36,23,36,52,70,79,53,29,46,45,33,37,38,37,38,39,40,50,100,60,46,36,32,41,39,37,42,48,58,96,69,36,28,48,34,41,32,23,43,62,58,86,94,59,86,70,58,67,92,75,33,58,77,77,46,78,46,78,44,74,61,59,92,84,44,84,86,51,44,48,27,40,49,74,50,48,62,58,52,43,43,58,44,42,74,73,37,61,80,36,71,51,70,34,34,31,44,60,93,81,40,44,25,42,33,42,39,37,21,32,84,47,48,74,43,81,47,60,28,39,36,70,96,55,74,64,49,72,47,78,42,66,25,33,21,28,40,42,46,75,42,70,52,66,82,68,77,60,79,94,71,75,46,48,95,68,24,27,80,72,29,37,38,29,23,37,75,87,73,57,44,71,47,35,38,3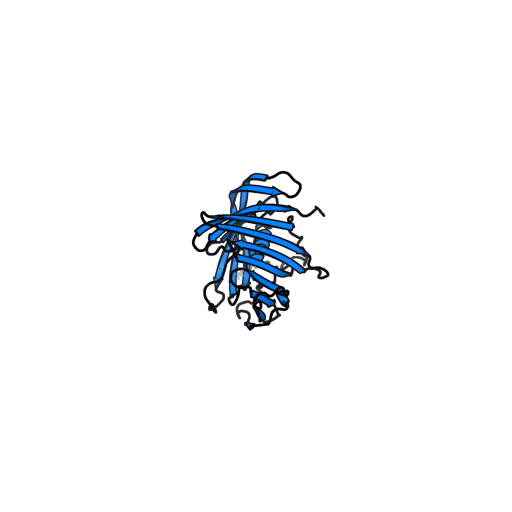6,21,30,30,86,98,71,42,79,46,63,40,33,37,43,36,36,33,65,49,80,80,132